Protein AF-A0A418STC4-F1 (afdb_monomer_lite)

Sequence (299 aa):
MTACGEGTAHHARGFTADQDAERDHLRTLFSIIIRAVSSVINEIVISVRSFSLAQIYLSVITRAKSCRSGYSFNVVFRMELSGMLQFPIDCPHCGTKKSGATFHEVYASTAARLAVFGSCNTCFGGILVFGNTRGLPSDYARRPLSKYVKNWPELVEHMEIIGMAPNFPKPRSIAHLPCQVENAFREGEQNLADRRYLSAAGNYRTALDRAMKDIAPGGTGTLFQKIERLADANALPTSMIDLMHEIRFLGNQIHDMDDPDPEDVKAGADFITLLLSYLYELPGRVKIAAEKRAAAKAE

Radius of gyration: 31.84 Å; chains: 1; bounding box: 92×51×101 Å

Foldseek 3Di:
DDDDDDDDDDDDDDDDPVVVVVVVVVVVVVVVVVVVVCVPDPDFDFDDDDDDPDWPQDAGAGDDPDPPDPDDDRDRDDDGVPPQDFFQDQDLVPRDGGFTWGWDDWDDPFLFKIWTWIAGPVPRDIKIWIWTFAPDPPVSRPDDCVVVVSPVVVRVVRTDTPDMPPDRPDQDAFPQDDPQLRVLSSQLSVCLSNVVLLSNLVSLVSSLVVLLCVVDVPDDDDSLSSLVVCVVVVVDPPVLSVVSVVSVVSVVVNVVPDRDDSVSSVSSSVSSNVVCCVSGRVVVVVVVVVVVVVVVVVD

InterPro domains:
  IPR025285 Domain of unknown function DUF4145 [PF13643] (196-272)

pLDDT: mean 71.16, std 22.26, range [28.92, 96.69]

Secondary structure (DSSP, 8-state):
------------PPPPHHHHHHHHHHHHHHHHHHHHHHTT-S----------TT------------TT--PPP------------PEEE--TTT--TTEEEEEEEEEEEETTEEEEEEEETTT--EEEEEEEEPS--TTGGGS-GGGTGGGHHHHHHTEEEEEEESPPPPPP--TT--HHHHHHHHHHHHHHHTT-HHHHHHHHHHHHHHHHHHHSTT--S-HHHHHHHHHHTT-S-HHHHHHHHHTTHHHHGGGSSSPPPHHHHHHHHHHHHHHHIIIIIHHHHHHHHHHHHHHHHH-

Structure (mmCIF, N/CA/C/O backbone):
data_AF-A0A418STC4-F1
#
_entry.id   AF-A0A418STC4-F1
#
loop_
_atom_site.group_PDB
_atom_site.id
_atom_site.type_symbol
_atom_site.label_atom_id
_atom_site.label_alt_id
_atom_site.label_comp_id
_atom_site.label_asym_id
_atom_site.label_entity_id
_atom_site.label_seq_id
_atom_site.pdbx_PDB_ins_code
_atom_site.Cartn_x
_atom_site.Cartn_y
_atom_site.Cartn_z
_atom_site.occupancy
_atom_site.B_iso_or_equiv
_atom_site.auth_seq_id
_atom_site.auth_comp_id
_atom_site.auth_asym_id
_atom_site.auth_atom_id
_atom_site.pdbx_PDB_model_num
ATOM 1 N N . ME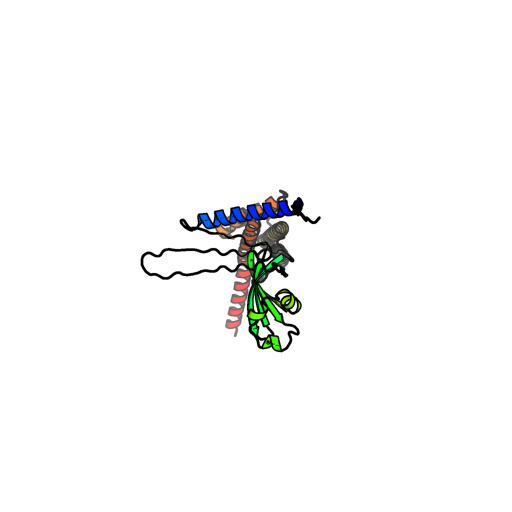T A 1 1 ? 63.743 15.092 -72.474 1.00 37.53 1 MET A N 1
ATOM 2 C CA . MET A 1 1 ? 64.480 14.656 -71.271 1.00 37.53 1 MET A CA 1
ATOM 3 C C . MET A 1 1 ? 63.484 14.553 -70.131 1.00 37.53 1 MET A C 1
ATOM 5 O O . MET A 1 1 ? 62.847 15.535 -69.789 1.00 37.53 1 MET A O 1
ATOM 9 N N . THR A 1 2 ? 63.277 13.325 -69.679 1.00 40.78 2 THR A N 1
ATOM 10 C CA . THR A 1 2 ? 62.457 12.863 -68.550 1.00 40.78 2 THR A CA 1
ATOM 11 C C . THR A 1 2 ? 62.945 13.390 -67.200 1.00 40.78 2 THR A C 1
ATOM 13 O O . THR A 1 2 ? 64.152 13.378 -66.984 1.00 40.78 2 THR A O 1
ATOM 16 N N . ALA A 1 3 ? 62.025 13.711 -66.279 1.00 34.56 3 ALA A N 1
ATOM 17 C CA . ALA A 1 3 ? 62.026 13.193 -64.899 1.00 34.56 3 ALA A CA 1
ATOM 18 C C . ALA A 1 3 ? 60.766 13.623 -64.116 1.00 34.56 3 ALA A C 1
ATOM 20 O O . ALA A 1 3 ? 60.376 14.787 -64.133 1.00 34.56 3 ALA A O 1
ATOM 21 N N . CYS A 1 4 ? 60.167 12.640 -63.437 1.00 34.19 4 CYS A N 1
ATOM 22 C CA . CYS A 1 4 ? 59.039 12.714 -62.507 1.00 34.19 4 CYS A CA 1
ATOM 23 C C . CYS A 1 4 ? 59.426 13.269 -61.126 1.00 34.19 4 CYS A C 1
ATOM 25 O O . CYS A 1 4 ? 60.583 13.177 -60.721 1.00 34.19 4 CYS A O 1
ATOM 27 N N . GLY A 1 5 ? 58.415 13.691 -60.355 1.00 31.70 5 GLY A N 1
ATOM 28 C CA . GLY A 1 5 ? 58.511 13.886 -58.906 1.00 31.70 5 GLY A CA 1
ATOM 29 C C . GLY A 1 5 ? 57.201 14.377 -58.280 1.00 31.70 5 GLY A C 1
ATOM 30 O O . GLY A 1 5 ? 57.078 15.559 -57.984 1.00 31.70 5 GLY A O 1
ATOM 31 N N . GLU A 1 6 ? 56.225 13.484 -58.090 1.00 34.25 6 GLU A N 1
ATOM 32 C CA . GLU A 1 6 ? 55.013 13.739 -57.293 1.00 34.25 6 GLU A CA 1
ATOM 33 C C . GLU A 1 6 ? 55.298 13.503 -55.800 1.00 34.25 6 GLU A C 1
ATOM 35 O O . GLU A 1 6 ? 55.768 12.436 -55.409 1.00 34.25 6 GLU A O 1
ATOM 40 N N . GLY A 1 7 ? 54.989 14.497 -54.960 1.00 31.92 7 GLY A N 1
ATOM 41 C CA . GLY A 1 7 ? 54.965 14.389 -53.501 1.00 31.92 7 GLY A CA 1
ATOM 42 C C . GLY A 1 7 ? 53.572 14.734 -52.977 1.00 31.92 7 GLY A C 1
ATOM 43 O O . GLY A 1 7 ? 53.143 15.883 -53.050 1.00 31.92 7 GLY A O 1
ATOM 44 N N . THR A 1 8 ? 52.850 13.742 -52.461 1.00 34.41 8 THR A N 1
ATOM 45 C CA . THR A 1 8 ? 51.506 13.898 -51.887 1.00 34.41 8 THR A CA 1
ATOM 46 C C . THR A 1 8 ? 51.575 14.379 -50.437 1.00 34.41 8 THR A C 1
ATOM 48 O O . THR A 1 8 ? 52.044 13.656 -49.558 1.00 34.41 8 THR A O 1
ATOM 51 N N . ALA A 1 9 ? 51.061 15.582 -50.171 1.00 34.50 9 ALA A N 1
ATOM 52 C CA . ALA A 1 9 ? 50.819 16.093 -48.825 1.00 34.50 9 ALA A CA 1
ATOM 53 C C . ALA A 1 9 ? 49.464 15.586 -48.295 1.00 34.50 9 ALA A C 1
ATOM 55 O O . ALA A 1 9 ? 48.411 15.898 -48.849 1.00 34.50 9 ALA A O 1
ATOM 56 N N . HIS A 1 10 ? 49.476 14.816 -47.205 1.00 32.94 10 HIS A N 1
ATOM 57 C CA . HIS A 1 10 ? 48.260 14.428 -46.491 1.00 32.94 10 HIS A CA 1
ATOM 58 C C . HIS A 1 10 ? 47.756 15.590 -45.619 1.00 32.94 10 HIS A C 1
ATOM 60 O O . HIS A 1 10 ? 48.376 15.949 -44.621 1.00 32.94 10 HIS A O 1
ATOM 66 N N . HIS A 1 11 ? 46.604 16.163 -45.976 1.00 33.34 11 HIS A N 1
ATOM 67 C CA . HIS A 1 11 ? 45.818 17.021 -45.088 1.00 33.34 11 HIS A CA 1
ATOM 68 C C . HIS A 1 11 ? 45.157 16.180 -43.986 1.00 33.34 11 HIS A C 1
ATOM 70 O O . HIS A 1 11 ? 44.268 15.370 -44.258 1.00 33.34 11 HIS A O 1
ATOM 76 N N . ALA A 1 12 ? 45.568 16.395 -42.736 1.00 35.09 12 ALA A N 1
ATOM 77 C CA . ALA A 1 12 ? 44.838 15.925 -41.566 1.00 35.09 12 ALA A CA 1
ATOM 78 C C . ALA A 1 12 ? 43.553 16.757 -41.416 1.00 35.09 12 ALA A C 1
ATOM 80 O O . ALA A 1 12 ? 43.612 17.967 -41.201 1.00 35.09 12 ALA A O 1
ATOM 81 N N . ARG A 1 13 ? 42.385 16.120 -41.561 1.00 40.28 13 ARG A N 1
ATOM 82 C CA . ARG A 1 13 ? 41.094 16.749 -41.250 1.00 40.28 13 ARG A CA 1
ATOM 83 C C . ARG A 1 13 ? 40.973 16.875 -39.731 1.00 40.28 13 ARG A C 1
ATOM 85 O O . ARG A 1 13 ? 41.054 15.867 -39.034 1.00 40.28 13 ARG A O 1
ATOM 92 N N . GLY A 1 14 ? 40.802 18.100 -39.237 1.00 40.09 14 GLY A N 1
ATOM 93 C CA . GLY A 1 14 ? 40.440 18.353 -37.843 1.00 40.09 14 GLY A CA 1
ATOM 94 C C . GLY A 1 14 ? 39.050 17.795 -37.533 1.00 40.09 14 GLY A C 1
ATOM 95 O O . GLY A 1 14 ? 38.161 17.839 -38.386 1.00 40.09 14 GLY A O 1
ATOM 96 N N . PHE A 1 15 ? 38.891 17.241 -36.333 1.00 41.44 15 PHE A N 1
ATOM 97 C CA . PHE A 1 15 ? 37.613 16.762 -35.809 1.00 41.44 15 PHE A CA 1
ATOM 98 C C . PHE A 1 15 ? 36.709 17.952 -35.446 1.00 41.44 15 PHE A C 1
ATOM 100 O O . PHE A 1 15 ? 37.191 19.046 -35.149 1.00 41.44 15 PHE A O 1
ATOM 107 N N . THR A 1 16 ? 35.393 17.760 -35.525 1.00 57.34 16 THR A N 1
ATOM 108 C CA . THR A 1 16 ? 34.401 18.783 -35.157 1.00 57.34 16 THR A CA 1
ATOM 109 C C . THR A 1 16 ? 34.214 18.829 -33.640 1.00 57.34 16 THR A C 1
ATOM 111 O O . THR A 1 16 ? 34.262 17.783 -33.001 1.00 57.34 16 THR A O 1
ATOM 114 N N . ALA A 1 17 ? 33.901 19.999 -33.074 1.00 52.56 17 ALA A N 1
ATOM 115 C CA . ALA A 1 17 ? 33.743 20.214 -31.626 1.00 52.56 17 ALA A CA 1
ATOM 116 C C . ALA A 1 17 ? 32.796 19.221 -30.906 1.00 52.56 17 ALA A C 1
ATOM 118 O O . ALA A 1 17 ? 32.996 18.918 -29.734 1.00 52.56 17 ALA A O 1
ATOM 119 N N . ASP A 1 18 ? 31.805 18.673 -31.613 1.00 46.25 18 ASP A N 1
ATOM 120 C CA . ASP A 1 18 ? 30.861 17.675 -31.088 1.00 46.25 18 ASP A CA 1
ATOM 121 C C . ASP A 1 18 ? 31.524 16.300 -30.830 1.00 46.25 18 ASP A C 1
ATOM 123 O O . ASP A 1 18 ? 31.260 15.622 -29.841 1.00 46.25 18 ASP A O 1
ATOM 127 N N . GLN A 1 19 ? 32.501 15.931 -31.667 1.00 46.06 19 GLN A N 1
ATOM 128 C CA . GLN A 1 19 ? 33.273 14.689 -31.529 1.00 46.06 19 GLN A CA 1
ATOM 129 C C . GLN A 1 19 ? 34.309 14.780 -30.400 1.00 46.06 19 GLN A C 1
ATOM 131 O O . GLN A 1 19 ? 34.674 13.765 -29.801 1.00 46.06 19 GLN A O 1
ATOM 136 N N . ASP A 1 20 ? 34.768 15.991 -30.080 1.00 49.06 20 ASP A N 1
ATOM 137 C CA . ASP A 1 20 ? 35.656 16.231 -28.942 1.00 49.06 20 ASP A CA 1
ATOM 138 C C . ASP A 1 20 ? 34.893 16.178 -27.605 1.00 49.06 20 ASP A C 1
ATOM 140 O O . ASP A 1 20 ? 35.409 15.624 -26.631 1.00 49.06 20 ASP A O 1
ATOM 144 N N . ALA A 1 21 ? 33.635 16.637 -27.570 1.00 50.81 21 ALA A N 1
ATOM 145 C CA . ALA A 1 21 ? 32.771 16.541 -26.389 1.00 50.81 21 ALA A CA 1
ATOM 146 C C . ALA A 1 21 ? 32.423 15.083 -26.030 1.00 50.81 21 ALA A C 1
ATOM 148 O O . ALA A 1 21 ? 32.511 14.682 -24.866 1.00 50.81 21 ALA A O 1
ATOM 149 N N . GLU A 1 22 ? 32.104 14.256 -27.029 1.00 45.84 22 GLU A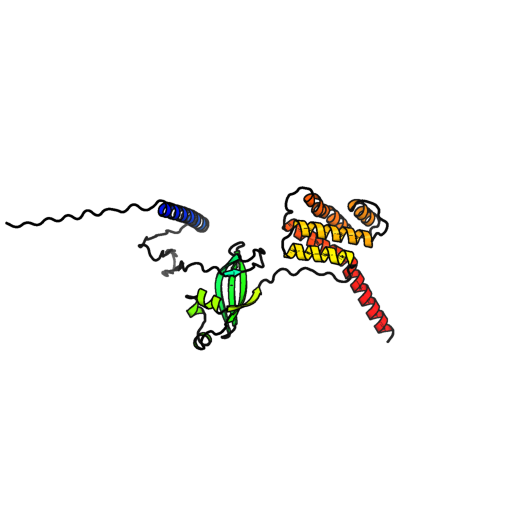 N 1
ATOM 150 C CA . GLU A 1 22 ? 31.853 12.820 -26.844 1.00 45.84 22 GLU A CA 1
ATOM 151 C C . GLU A 1 22 ? 33.108 12.087 -26.330 1.00 45.84 22 GLU A C 1
ATOM 153 O O . GLU A 1 22 ? 33.048 11.246 -25.426 1.00 45.84 22 GLU A O 1
ATOM 158 N N . ARG A 1 23 ? 34.285 12.467 -26.837 1.00 50.16 23 ARG A N 1
ATOM 159 C CA . ARG A 1 23 ? 35.575 11.905 -26.422 1.00 50.16 23 ARG A CA 1
ATOM 160 C C . ARG A 1 23 ? 35.930 12.245 -24.973 1.00 50.16 23 ARG A C 1
ATOM 162 O O . ARG A 1 23 ? 36.472 11.387 -24.268 1.00 50.16 23 ARG A O 1
ATOM 169 N N . ASP A 1 24 ? 35.621 13.451 -24.511 1.00 54.84 24 ASP A N 1
ATOM 170 C CA . ASP A 1 24 ? 35.859 13.853 -23.122 1.00 54.84 24 ASP A CA 1
ATOM 171 C C . ASP A 1 24 ? 34.844 13.231 -22.151 1.00 54.84 24 ASP A C 1
ATOM 173 O O . ASP A 1 24 ? 35.215 12.821 -21.042 1.00 54.84 24 ASP A O 1
ATOM 177 N N . HIS A 1 25 ? 33.599 13.014 -22.585 1.00 50.50 25 HIS A N 1
ATOM 178 C CA . HIS A 1 25 ? 32.617 12.264 -21.801 1.00 50.50 25 HIS A CA 1
ATOM 179 C C . HIS A 1 25 ? 33.029 10.792 -21.618 1.00 50.50 25 HIS A C 1
ATOM 181 O O . HIS A 1 25 ? 32.933 10.245 -20.511 1.00 50.50 25 HIS A O 1
ATOM 187 N N . LEU A 1 26 ? 33.566 10.161 -22.668 1.00 45.41 26 LEU A N 1
ATOM 188 C CA . LEU A 1 26 ? 34.096 8.795 -22.613 1.00 45.41 26 LEU A CA 1
ATOM 189 C C . LEU A 1 26 ? 35.348 8.696 -21.735 1.00 45.41 26 LEU A C 1
ATOM 191 O O . LEU A 1 26 ? 35.462 7.760 -20.945 1.00 45.41 26 LEU A O 1
ATOM 195 N N . ARG A 1 27 ? 36.261 9.676 -21.793 1.00 50.88 27 ARG A N 1
ATOM 196 C CA . ARG A 1 27 ? 37.424 9.750 -20.884 1.00 50.88 27 ARG A CA 1
ATOM 197 C C . ARG A 1 27 ? 37.011 9.848 -19.420 1.00 50.88 27 ARG A C 1
ATOM 199 O O . ARG A 1 27 ? 37.633 9.219 -18.563 1.00 50.88 27 ARG A O 1
ATOM 206 N N . THR A 1 28 ? 35.954 10.604 -19.143 1.00 56.50 28 THR A N 1
ATOM 207 C CA . THR A 1 28 ? 35.449 10.808 -17.783 1.00 56.50 28 THR A CA 1
ATOM 208 C C . THR A 1 28 ? 34.867 9.510 -17.225 1.00 56.50 28 THR A C 1
ATOM 210 O O . THR A 1 28 ? 35.283 9.071 -16.150 1.00 56.50 28 THR A O 1
ATOM 213 N N . LEU A 1 29 ? 34.014 8.825 -17.996 1.00 46.56 29 LEU A N 1
ATOM 214 C CA . LEU A 1 29 ? 33.474 7.503 -17.648 1.00 46.56 29 LEU A CA 1
ATOM 215 C C . LEU A 1 29 ? 34.585 6.457 -17.459 1.00 46.56 29 LEU A C 1
ATOM 217 O O . LEU A 1 29 ? 34.558 5.685 -16.501 1.00 46.56 29 LEU A O 1
ATOM 221 N N . PHE A 1 30 ? 35.611 6.482 -18.312 1.00 46.88 30 PHE A N 1
ATOM 222 C CA . PHE A 1 30 ? 36.764 5.586 -18.215 1.00 46.88 30 PHE A CA 1
ATOM 223 C C . PHE A 1 30 ? 37.568 5.802 -16.924 1.00 46.88 30 PHE A C 1
ATOM 225 O O . PHE A 1 30 ? 37.984 4.83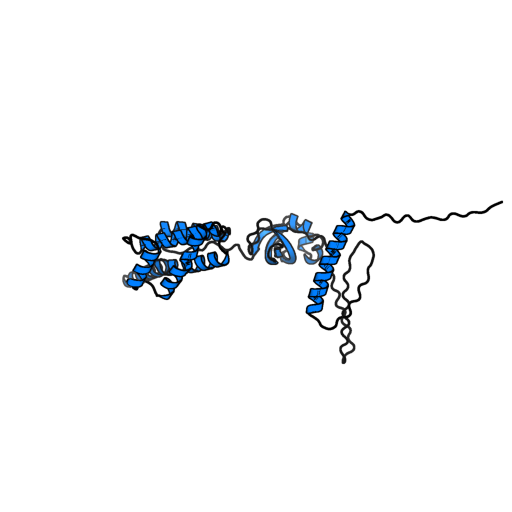7 -16.282 1.00 46.88 30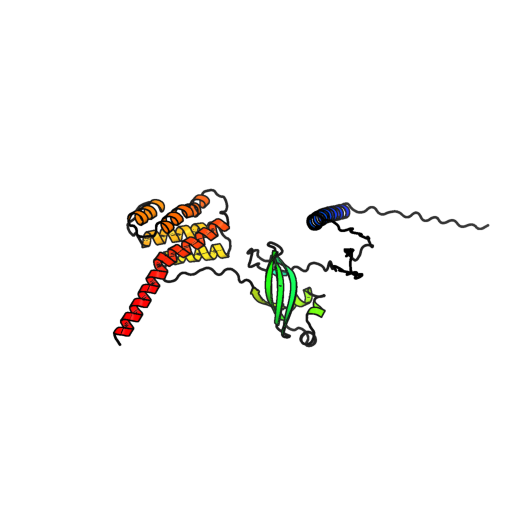 PHE A O 1
ATOM 232 N N . SER A 1 31 ? 37.741 7.057 -16.491 1.00 52.06 31 SER A N 1
ATOM 233 C CA . SER A 1 31 ? 38.450 7.379 -15.245 1.00 52.06 31 SER A CA 1
ATOM 234 C C . SER A 1 31 ? 37.707 6.893 -13.992 1.00 52.06 31 SER A C 1
ATOM 236 O O . SER A 1 31 ? 38.339 6.449 -13.032 1.00 52.06 31 SER A O 1
ATOM 238 N N . ILE A 1 32 ? 36.369 6.917 -14.022 1.00 53.50 32 ILE A N 1
ATOM 239 C CA . ILE A 1 32 ? 35.502 6.450 -12.931 1.00 53.50 32 ILE A CA 1
ATOM 240 C C . ILE A 1 32 ? 35.576 4.925 -12.815 1.00 53.50 32 ILE A C 1
ATOM 242 O O . ILE A 1 32 ? 35.771 4.404 -11.717 1.00 53.50 32 ILE A O 1
ATOM 246 N N . ILE A 1 33 ? 35.508 4.213 -13.944 1.00 47.31 33 ILE A N 1
ATOM 247 C CA . ILE A 1 33 ? 35.602 2.746 -13.980 1.00 47.31 33 ILE A CA 1
ATOM 248 C C . ILE A 1 33 ? 36.983 2.276 -13.507 1.00 47.31 33 ILE A C 1
ATOM 250 O O . ILE A 1 33 ? 37.064 1.364 -12.688 1.00 47.31 33 ILE A O 1
ATOM 254 N N . ILE A 1 34 ? 38.071 2.924 -13.945 1.00 50.78 34 ILE A N 1
ATOM 255 C CA . ILE A 1 34 ? 39.428 2.590 -13.476 1.00 50.78 34 ILE A CA 1
ATOM 256 C C . ILE A 1 34 ? 39.544 2.771 -11.961 1.00 50.78 34 ILE A C 1
ATOM 258 O O . ILE A 1 34 ? 40.068 1.888 -11.287 1.00 50.78 34 ILE A O 1
ATOM 262 N N . ARG A 1 35 ? 39.025 3.873 -11.404 1.00 49.38 35 ARG A N 1
ATOM 263 C CA . ARG A 1 35 ? 39.065 4.117 -9.953 1.00 49.38 35 ARG A CA 1
ATOM 264 C C . ARG A 1 35 ? 38.255 3.085 -9.166 1.00 49.38 35 ARG A C 1
ATOM 266 O O . ARG A 1 35 ? 38.747 2.606 -8.150 1.00 49.38 35 ARG A O 1
ATOM 273 N N . ALA A 1 36 ? 37.072 2.711 -9.656 1.00 44.28 36 ALA A N 1
ATOM 274 C CA . ALA A 1 36 ? 36.217 1.706 -9.023 1.00 44.28 36 ALA A CA 1
ATOM 275 C C . ALA A 1 36 ? 36.815 0.289 -9.080 1.00 44.28 36 ALA A C 1
ATOM 277 O O . ALA A 1 36 ? 36.634 -0.498 -8.157 1.00 44.28 36 ALA A O 1
ATOM 278 N N . VAL A 1 37 ? 37.552 -0.044 -10.143 1.00 43.94 37 VAL A N 1
ATOM 279 C CA . VAL A 1 37 ? 38.215 -1.351 -10.276 1.00 43.94 37 VAL A CA 1
ATOM 280 C C . VAL A 1 37 ? 39.520 -1.396 -9.471 1.00 43.94 37 VAL A C 1
ATOM 282 O O . VAL A 1 37 ? 39.784 -2.390 -8.794 1.00 43.94 37 VAL A O 1
ATOM 285 N N . SER A 1 38 ? 40.310 -0.316 -9.465 1.00 44.28 38 SER A N 1
ATOM 286 C CA . SER A 1 38 ? 41.530 -0.214 -8.649 1.00 44.28 38 SER A CA 1
ATOM 287 C C . SER A 1 38 ? 41.257 -0.206 -7.145 1.00 44.28 38 SER A C 1
ATOM 289 O O . SER A 1 38 ? 42.109 -0.665 -6.392 1.00 44.28 38 SER A O 1
ATOM 291 N N . SER A 1 39 ? 40.088 0.255 -6.685 1.00 43.75 39 SER A N 1
ATOM 292 C CA . SER A 1 39 ? 39.746 0.222 -5.254 1.00 43.75 39 SER A CA 1
ATOM 293 C C . SER A 1 39 ? 39.418 -1.179 -4.727 1.00 43.75 39 SER A C 1
ATOM 295 O O . SER A 1 39 ? 39.311 -1.353 -3.518 1.00 43.75 39 SER A O 1
ATOM 297 N N . VAL A 1 40 ? 39.238 -2.171 -5.608 1.00 43.31 40 VAL A N 1
ATOM 298 C CA . VAL A 1 40 ? 38.808 -3.527 -5.229 1.00 43.31 40 VAL A CA 1
ATOM 299 C C . VAL A 1 40 ? 39.966 -4.537 -5.251 1.00 43.31 40 VAL A C 1
ATOM 301 O O . VAL A 1 40 ? 39.867 -5.569 -4.589 1.00 43.31 40 VAL A O 1
ATOM 304 N N . ILE A 1 41 ? 41.076 -4.289 -5.968 1.00 41.28 41 ILE A N 1
ATOM 305 C CA . ILE A 1 41 ? 42.138 -5.301 -6.162 1.00 41.28 41 ILE A CA 1
ATOM 306 C C . ILE A 1 41 ? 43.539 -4.660 -6.224 1.00 41.28 41 ILE A C 1
ATOM 308 O O . ILE A 1 41 ? 43.829 -3.883 -7.129 1.00 41.28 41 ILE A O 1
ATOM 312 N N . ASN A 1 42 ? 44.426 -5.028 -5.288 1.00 38.31 42 ASN A N 1
ATOM 313 C CA . ASN A 1 42 ? 45.696 -4.325 -5.037 1.00 38.31 42 ASN A CA 1
ATOM 314 C C . ASN A 1 42 ? 46.844 -4.557 -6.040 1.00 38.31 42 ASN A C 1
ATOM 316 O O . ASN A 1 42 ? 47.778 -3.768 -6.033 1.00 38.31 42 ASN A O 1
ATOM 320 N N . GLU A 1 43 ? 46.811 -5.558 -6.925 1.00 38.22 43 GLU A N 1
ATOM 321 C CA . GLU A 1 43 ? 47.854 -5.709 -7.958 1.00 38.22 43 GLU A CA 1
ATOM 322 C C . GLU A 1 43 ? 47.294 -6.331 -9.246 1.00 38.22 43 GLU A C 1
ATOM 324 O O . GLU A 1 43 ? 47.199 -7.550 -9.387 1.00 38.22 43 GLU A O 1
ATOM 329 N N . ILE A 1 44 ? 46.936 -5.490 -10.221 1.00 37.59 44 ILE A N 1
ATOM 330 C CA . ILE A 1 44 ? 46.669 -5.913 -11.603 1.00 37.59 44 ILE A CA 1
ATOM 331 C C . ILE A 1 44 ? 47.433 -4.985 -12.551 1.00 37.59 44 ILE A C 1
ATOM 333 O O . ILE A 1 44 ? 47.223 -3.774 -12.564 1.00 37.59 44 ILE A O 1
ATOM 337 N N . VAL A 1 45 ? 48.287 -5.564 -13.399 1.00 35.31 45 VAL A N 1
ATOM 338 C CA . VAL A 1 45 ? 48.889 -4.863 -14.542 1.00 35.31 45 VAL A CA 1
ATOM 339 C C . VAL A 1 45 ? 47.902 -4.927 -15.707 1.00 35.31 45 VAL A C 1
ATOM 341 O O . VAL A 1 45 ? 47.726 -5.985 -16.309 1.00 35.31 45 VAL A O 1
ATOM 344 N N . ILE A 1 46 ? 47.248 -3.808 -16.023 1.00 35.91 46 ILE A N 1
ATOM 345 C CA . ILE A 1 46 ? 46.292 -3.712 -17.135 1.00 35.91 46 ILE A CA 1
ATOM 346 C C . ILE A 1 46 ? 47.034 -3.213 -18.380 1.00 35.91 46 ILE A C 1
ATOM 348 O O . ILE A 1 46 ? 47.536 -2.092 -18.410 1.00 35.91 46 ILE A O 1
ATOM 352 N N . SER A 1 47 ? 47.096 -4.039 -19.426 1.00 34.28 47 SER A N 1
ATOM 353 C CA . SER A 1 47 ? 47.566 -3.630 -20.754 1.00 34.28 47 SER A CA 1
ATOM 354 C C . SER A 1 47 ? 46.361 -3.406 -21.664 1.00 34.28 47 SER A C 1
ATOM 356 O O . SER A 1 47 ? 45.612 -4.342 -21.935 1.00 34.28 47 SER A O 1
ATOM 358 N N . VAL A 1 48 ? 46.180 -2.171 -22.135 1.00 33.72 48 VAL A N 1
ATOM 359 C CA . VAL A 1 48 ? 45.136 -1.800 -23.101 1.00 33.72 48 VAL A CA 1
ATOM 360 C C . VAL A 1 48 ? 45.801 -1.545 -24.452 1.00 33.72 48 VAL A C 1
ATOM 362 O O . VAL A 1 48 ? 46.734 -0.748 -24.538 1.00 33.72 48 VAL A O 1
ATOM 365 N N . ARG A 1 49 ? 45.337 -2.211 -25.516 1.00 32.78 49 ARG A N 1
ATOM 366 C CA . ARG A 1 49 ? 45.720 -1.887 -26.899 1.00 32.78 49 ARG A CA 1
ATOM 367 C C . ARG A 1 49 ? 44.533 -1.258 -27.614 1.00 32.78 49 ARG A C 1
ATOM 369 O O . ARG A 1 49 ? 43.469 -1.861 -27.686 1.00 32.78 49 ARG A O 1
ATOM 376 N N . SER A 1 50 ? 44.727 -0.065 -28.156 1.00 28.92 50 SER A N 1
ATOM 377 C CA . SER A 1 50 ? 43.771 0.600 -29.036 1.00 28.92 50 SER A CA 1
ATOM 378 C C . SER A 1 50 ? 43.841 -0.010 -30.440 1.00 28.92 50 SER A C 1
ATOM 380 O O . SER A 1 50 ? 44.899 -0.021 -31.066 1.00 28.92 50 SER A O 1
ATOM 382 N N . PHE A 1 51 ? 42.709 -0.505 -30.940 1.00 33.44 51 PHE A N 1
ATOM 383 C CA . PHE A 1 51 ? 42.508 -0.848 -32.351 1.00 33.44 51 PHE A CA 1
ATOM 384 C C . PHE A 1 51 ? 41.454 0.086 -32.958 1.00 33.44 51 PHE A C 1
ATOM 386 O O . PHE A 1 51 ? 40.606 0.619 -32.243 1.00 33.44 51 PHE A O 1
ATOM 393 N N . SER A 1 52 ? 41.567 0.351 -34.262 1.00 31.19 52 SER A N 1
ATOM 394 C CA . SER A 1 52 ? 40.804 1.390 -34.958 1.00 31.19 52 SER A CA 1
ATOM 395 C C . SER A 1 52 ? 39.286 1.166 -34.947 1.00 31.19 52 SER A C 1
ATOM 397 O O . SER A 1 52 ? 38.790 0.044 -34.871 1.00 31.19 52 SER A O 1
ATOM 399 N N . LEU A 1 53 ? 38.578 2.294 -35.041 1.00 34.16 53 LEU A N 1
ATOM 400 C CA . LEU A 1 53 ? 37.134 2.516 -34.946 1.00 34.16 53 LEU A CA 1
ATOM 401 C C . LEU A 1 53 ? 36.283 1.514 -35.753 1.00 34.16 53 LEU A C 1
ATOM 403 O O . LEU A 1 53 ? 36.130 1.671 -36.959 1.00 34.16 53 LEU A O 1
ATOM 407 N N . ALA A 1 54 ? 35.723 0.516 -35.062 1.00 33.78 54 ALA A N 1
ATOM 408 C CA . ALA A 1 54 ? 34.469 -0.184 -35.402 1.00 33.78 54 ALA A CA 1
ATOM 409 C C . ALA A 1 54 ? 34.047 -1.192 -34.313 1.00 33.78 54 ALA A C 1
ATOM 411 O O . ALA A 1 54 ? 32.882 -1.559 -34.234 1.00 33.78 54 ALA A O 1
ATOM 412 N N . GLN A 1 55 ? 34.955 -1.632 -33.439 1.00 34.69 55 GLN A N 1
ATOM 413 C CA . GLN A 1 55 ? 34.635 -2.482 -32.290 1.00 34.69 55 GLN A CA 1
ATOM 414 C C . GLN A 1 55 ? 35.588 -2.125 -31.150 1.00 34.69 55 GLN A C 1
ATOM 416 O O . GLN A 1 55 ? 36.781 -2.415 -31.224 1.00 34.69 55 GLN A O 1
ATOM 421 N N . ILE A 1 56 ? 35.090 -1.471 -30.100 1.00 34.88 56 ILE A N 1
ATOM 422 C CA . ILE A 1 56 ? 35.892 -1.259 -28.892 1.00 34.88 56 ILE A CA 1
ATOM 423 C C . ILE A 1 56 ? 35.909 -2.588 -28.133 1.00 34.88 56 ILE A C 1
ATOM 425 O O . ILE A 1 56 ? 34.973 -2.920 -27.412 1.00 34.88 56 ILE A O 1
ATOM 429 N N . TYR A 1 57 ? 36.967 -3.371 -28.327 1.00 32.75 57 TYR A N 1
ATOM 430 C CA . TYR A 1 57 ? 37.253 -4.536 -27.496 1.00 32.75 57 TYR A CA 1
ATOM 431 C C . TYR A 1 57 ? 37.922 -4.073 -26.205 1.00 32.75 57 TYR A C 1
ATOM 433 O O . TYR A 1 57 ? 39.037 -3.553 -26.231 1.00 32.75 57 TYR A O 1
ATOM 441 N N . LEU A 1 58 ? 37.277 -4.309 -25.065 1.00 33.66 58 LEU A N 1
ATOM 442 C CA . LEU A 1 58 ? 37.937 -4.199 -23.769 1.00 33.66 58 LEU A CA 1
ATOM 443 C C . LEU A 1 58 ? 38.470 -5.581 -23.368 1.00 33.66 58 LEU A C 1
ATOM 445 O O . LEU A 1 58 ? 37.800 -6.349 -22.688 1.00 33.66 58 LEU A O 1
ATOM 449 N N . SER A 1 59 ? 39.675 -5.936 -23.815 1.00 33.91 59 SER A N 1
ATOM 450 C CA . SER A 1 59 ? 40.347 -7.139 -23.313 1.00 33.91 59 SER A CA 1
ATOM 451 C C . SER A 1 59 ? 41.081 -6.805 -22.014 1.00 33.91 59 SER A C 1
ATOM 453 O O . SER A 1 59 ? 42.163 -6.218 -22.046 1.00 33.91 59 SER A O 1
ATOM 455 N N . VAL A 1 60 ? 40.518 -7.180 -20.867 1.00 36.00 60 VAL A N 1
ATOM 456 C CA . VAL A 1 60 ? 41.239 -7.129 -19.587 1.00 36.00 60 VAL A CA 1
ATOM 457 C C . VAL A 1 60 ? 42.023 -8.431 -19.441 1.00 36.00 60 VAL A C 1
ATOM 459 O O . VAL A 1 60 ? 41.454 -9.474 -19.140 1.00 36.00 60 VAL A O 1
ATOM 462 N N . ILE A 1 61 ? 43.332 -8.391 -19.692 1.00 38.75 61 ILE A N 1
ATOM 463 C CA . ILE A 1 61 ? 44.215 -9.539 -19.452 1.00 38.75 61 ILE A CA 1
ATOM 464 C C . ILE A 1 61 ? 44.683 -9.472 -17.999 1.00 38.75 61 ILE A C 1
ATOM 466 O O . ILE A 1 61 ? 45.567 -8.686 -17.668 1.00 38.75 61 ILE A O 1
ATOM 470 N N . THR A 1 62 ? 44.125 -10.308 -17.128 1.00 35.84 62 THR A N 1
ATOM 471 C CA . THR A 1 62 ? 44.664 -10.515 -15.780 1.00 35.84 62 THR A CA 1
ATOM 472 C C . THR A 1 62 ? 45.700 -11.638 -15.816 1.00 35.84 62 THR A C 1
ATOM 474 O O . THR A 1 62 ? 45.388 -12.800 -16.062 1.00 35.84 62 THR A O 1
ATOM 477 N N . ARG A 1 63 ? 46.976 -11.314 -15.574 1.00 37.28 63 ARG A N 1
ATOM 478 C CA . ARG A 1 63 ? 48.009 -12.324 -15.287 1.00 37.28 63 ARG A CA 1
ATOM 479 C C . ARG A 1 63 ? 48.174 -12.452 -13.779 1.00 37.28 63 ARG A C 1
ATOM 481 O O . ARG A 1 63 ? 48.970 -11.734 -13.187 1.00 37.28 63 ARG A O 1
ATOM 488 N N . ALA A 1 64 ? 47.464 -13.393 -13.168 1.00 36.88 64 ALA A N 1
ATOM 489 C CA . ALA A 1 64 ? 47.786 -13.827 -11.814 1.00 36.88 64 ALA A CA 1
ATOM 490 C C . ALA A 1 64 ? 48.917 -14.867 -11.882 1.00 36.88 64 ALA A C 1
ATOM 492 O O . ALA A 1 64 ? 48.729 -15.967 -12.402 1.00 36.88 64 ALA A O 1
ATOM 493 N N . LYS A 1 65 ? 50.110 -14.536 -11.374 1.00 36.19 65 LYS A N 1
ATOM 494 C CA . LYS A 1 65 ? 51.150 -15.544 -11.125 1.00 36.19 65 LYS A CA 1
ATOM 495 C C . LYS A 1 65 ? 50.825 -16.260 -9.814 1.00 36.19 65 LYS A C 1
ATOM 497 O O . LYS A 1 65 ? 51.178 -15.788 -8.740 1.00 36.19 65 LYS A O 1
ATOM 502 N N . SER A 1 66 ? 50.162 -17.410 -9.901 1.00 38.19 66 SER A N 1
ATOM 503 C CA . SER A 1 66 ? 50.101 -18.363 -8.789 1.00 38.19 66 SER A CA 1
ATOM 504 C C . SER A 1 66 ? 51.454 -19.065 -8.662 1.00 38.19 66 SER A C 1
ATOM 506 O O . SER A 1 66 ? 51.937 -19.678 -9.612 1.00 38.19 66 SER A O 1
ATOM 508 N N . CYS A 1 67 ? 52.079 -18.983 -7.488 1.00 40.88 67 CYS A N 1
ATOM 509 C CA . CYS A 1 67 ? 53.439 -19.471 -7.253 1.00 40.88 67 CYS A CA 1
ATOM 510 C C . CYS A 1 67 ? 53.564 -21.011 -7.156 1.00 40.88 67 CYS A C 1
ATOM 512 O O . CYS A 1 67 ? 54.623 -21.497 -6.771 1.00 40.88 67 CYS A O 1
ATOM 514 N N . ARG A 1 68 ? 52.528 -21.816 -7.465 1.00 42.03 68 ARG A N 1
ATOM 515 C CA . ARG A 1 68 ? 52.606 -23.289 -7.287 1.00 42.03 68 ARG A CA 1
ATOM 516 C C . ARG A 1 68 ? 51.939 -24.197 -8.320 1.00 42.03 68 ARG A C 1
ATOM 518 O O . ARG A 1 68 ? 52.044 -25.408 -8.183 1.00 42.03 68 ARG A O 1
ATOM 525 N N . SER A 1 69 ? 51.319 -23.699 -9.382 1.00 43.19 69 SER A N 1
ATOM 526 C CA . SER A 1 69 ? 50.914 -24.583 -10.486 1.00 43.19 69 SER A CA 1
ATOM 527 C C . SER A 1 69 ? 50.789 -23.781 -11.773 1.00 43.19 69 SER A C 1
ATOM 529 O O . SER A 1 69 ? 50.140 -22.741 -11.797 1.00 43.19 69 SER A O 1
ATOM 531 N N . GLY A 1 70 ? 51.476 -24.227 -12.826 1.00 36.91 70 GLY A N 1
ATOM 532 C CA . GLY A 1 70 ? 51.640 -23.523 -14.103 1.00 36.91 70 GLY A CA 1
ATOM 533 C C . GLY A 1 70 ? 50.382 -23.436 -14.972 1.00 36.91 70 GLY A C 1
ATOM 534 O O . GLY A 1 70 ? 50.465 -23.671 -16.172 1.00 36.91 70 GLY A O 1
ATOM 535 N N . TYR A 1 71 ? 49.228 -23.106 -14.395 1.00 34.72 71 TYR A N 1
ATOM 536 C CA . TYR A 1 71 ? 47.984 -22.887 -15.126 1.00 34.72 71 TYR A CA 1
ATOM 537 C C . TYR A 1 71 ? 47.738 -21.392 -15.326 1.00 34.72 71 TYR A C 1
ATOM 539 O O . TYR A 1 71 ? 47.556 -20.635 -14.373 1.00 34.72 71 TYR A O 1
ATOM 547 N N . SER A 1 72 ? 47.719 -20.963 -16.587 1.00 34.62 72 SER A N 1
ATOM 548 C CA . SER A 1 72 ? 47.242 -19.642 -16.993 1.00 34.62 72 SER A CA 1
ATOM 549 C C . SER A 1 72 ? 45.749 -19.714 -17.310 1.00 34.62 72 SER A C 1
ATOM 551 O O . SER A 1 72 ? 45.359 -20.386 -18.265 1.00 34.62 72 SER A O 1
ATOM 553 N N . PHE A 1 73 ? 44.918 -19.006 -16.548 1.00 32.19 73 PHE A N 1
ATOM 554 C CA . PHE A 1 73 ? 43.513 -18.794 -16.893 1.00 32.19 73 PHE A CA 1
ATOM 555 C C . PHE A 1 73 ? 43.389 -17.526 -17.740 1.00 32.19 73 PHE A C 1
ATOM 557 O O . PHE A 1 73 ? 43.855 -16.464 -17.338 1.00 32.19 73 PHE A O 1
ATOM 564 N N . ASN A 1 74 ? 42.760 -17.636 -18.910 1.00 34.31 74 ASN A N 1
ATOM 565 C CA . ASN A 1 74 ? 42.377 -16.484 -19.720 1.00 34.31 74 ASN A CA 1
ATOM 566 C C . ASN A 1 74 ? 40.895 -16.199 -19.464 1.00 34.31 74 ASN A C 1
ATOM 568 O O . ASN A 1 74 ? 40.041 -16.960 -19.913 1.00 34.31 74 ASN A O 1
ATOM 572 N N . VAL A 1 75 ? 40.583 -15.117 -18.750 1.00 33.28 75 VAL A N 1
ATOM 573 C CA . VAL A 1 75 ? 39.205 -14.621 -18.627 1.00 33.28 75 VAL A CA 1
ATOM 574 C C . VAL A 1 75 ? 39.028 -13.510 -19.654 1.00 33.28 75 VAL A C 1
ATOM 576 O O . VAL A 1 75 ? 39.541 -12.409 -19.485 1.00 33.28 75 VAL A O 1
ATOM 579 N N . VAL A 1 76 ? 38.346 -13.810 -20.757 1.00 34.56 76 VAL A N 1
ATOM 580 C CA . VAL A 1 76 ? 38.012 -12.815 -21.782 1.00 34.56 76 VAL A CA 1
ATOM 581 C C . VAL A 1 76 ? 36.626 -12.263 -21.463 1.00 34.56 76 VAL A C 1
ATOM 583 O O . VAL A 1 76 ? 35.621 -12.924 -21.712 1.00 34.56 76 VAL A O 1
ATOM 586 N N . PHE A 1 77 ? 36.563 -11.049 -20.914 1.00 32.81 77 PHE A N 1
ATOM 587 C CA . PHE A 1 77 ? 35.308 -10.307 -20.821 1.00 32.81 77 PHE A CA 1
ATOM 588 C C . PHE A 1 77 ? 34.965 -9.748 -22.201 1.00 32.81 77 PHE A C 1
ATOM 590 O O . PHE A 1 77 ? 35.644 -8.866 -22.721 1.00 32.81 77 PHE A O 1
ATOM 597 N N . ARG A 1 78 ? 33.917 -10.287 -22.822 1.00 33.34 78 ARG A N 1
ATOM 598 C CA . ARG A 1 78 ? 33.366 -9.755 -24.068 1.00 33.34 78 ARG A CA 1
ATOM 599 C C . ARG A 1 78 ? 32.253 -8.770 -23.713 1.00 33.34 78 ARG A C 1
ATOM 601 O O . ARG A 1 78 ? 31.120 -9.183 -23.504 1.00 33.34 78 ARG A O 1
ATOM 608 N N . MET A 1 79 ? 32.570 -7.480 -23.634 1.00 34.62 79 MET A N 1
ATOM 609 C CA . MET A 1 79 ? 31.549 -6.427 -23.663 1.00 34.62 79 MET A CA 1
ATOM 610 C C . MET A 1 79 ? 31.258 -6.100 -25.127 1.00 34.62 79 MET A C 1
ATOM 612 O O . MET A 1 79 ? 31.977 -5.328 -25.754 1.00 34.62 79 MET A O 1
ATOM 616 N N . GLU A 1 80 ? 30.238 -6.735 -25.704 1.00 39.06 80 GLU A N 1
ATOM 617 C CA . GLU A 1 80 ? 29.678 -6.253 -26.965 1.00 39.06 80 GLU A CA 1
ATOM 618 C C . GLU A 1 80 ? 28.848 -5.004 -26.669 1.00 39.06 80 GLU A C 1
ATOM 620 O O . GLU A 1 80 ? 27.804 -5.092 -26.027 1.00 39.06 80 GLU A O 1
ATOM 625 N N . LEU A 1 81 ? 29.295 -3.849 -27.169 1.00 38.06 81 LEU A N 1
ATOM 626 C CA . LEU A 1 81 ? 28.460 -2.659 -27.369 1.00 38.06 81 LEU A CA 1
ATOM 627 C C . LEU A 1 81 ? 27.448 -2.952 -28.491 1.00 38.06 81 LEU A C 1
ATOM 629 O O . LEU A 1 81 ? 27.482 -2.368 -29.570 1.00 38.06 81 LEU A O 1
ATOM 633 N N . SER A 1 82 ? 26.577 -3.928 -28.256 1.00 44.34 82 SER A N 1
ATOM 634 C CA . SER A 1 82 ? 25.330 -4.075 -28.996 1.00 44.34 82 SER A CA 1
ATOM 635 C C . SER A 1 82 ? 24.470 -2.895 -28.567 1.00 44.34 82 SER A C 1
ATOM 637 O O . SER A 1 82 ? 24.366 -2.661 -27.363 1.00 44.34 82 SER A O 1
ATOM 639 N N . GLY A 1 83 ? 23.916 -2.122 -29.508 1.00 47.00 83 GLY A N 1
ATOM 640 C CA . GLY A 1 83 ? 23.048 -0.988 -29.182 1.00 47.00 83 GLY A CA 1
ATOM 641 C C . GLY A 1 83 ? 22.079 -1.391 -28.074 1.00 47.00 83 GLY A C 1
ATOM 642 O O . GLY A 1 83 ? 21.350 -2.368 -28.239 1.00 47.00 83 GLY A O 1
ATOM 643 N N . MET A 1 84 ? 22.172 -0.723 -26.917 1.00 54.41 84 MET A N 1
ATOM 644 C CA . MET A 1 84 ? 21.358 -1.022 -25.740 1.00 54.41 84 MET A CA 1
ATOM 645 C C . MET A 1 84 ? 19.902 -0.816 -26.131 1.00 54.41 84 MET A C 1
ATOM 647 O O . MET A 1 84 ? 19.395 0.303 -26.128 1.00 54.41 84 MET A O 1
ATOM 651 N N . LEU A 1 85 ? 19.252 -1.895 -26.547 1.00 58.75 85 LEU A N 1
ATOM 652 C CA . LEU A 1 85 ? 17.870 -1.852 -26.956 1.00 58.75 85 LEU A CA 1
ATOM 653 C C . LEU A 1 85 ? 17.030 -1.736 -25.691 1.00 58.75 85 LEU A C 1
ATOM 655 O O . LEU A 1 85 ? 16.958 -2.666 -24.891 1.00 58.75 85 LEU A O 1
ATOM 659 N N . GLN A 1 86 ? 16.448 -0.561 -25.497 1.00 70.00 86 GLN A N 1
ATOM 660 C CA . GLN A 1 86 ? 15.616 -0.263 -24.345 1.00 70.00 86 GLN A CA 1
ATOM 661 C C . GLN A 1 86 ? 14.161 -0.534 -24.710 1.00 70.00 86 GLN A C 1
ATOM 663 O O . GLN A 1 86 ? 13.649 0.020 -25.681 1.00 70.00 86 GLN A O 1
ATOM 668 N N . PHE A 1 87 ? 13.487 -1.371 -23.926 1.00 75.50 87 PHE A N 1
ATOM 669 C CA . PHE A 1 87 ? 12.040 -1.540 -24.034 1.00 75.50 87 PHE A CA 1
ATOM 670 C C . PHE A 1 87 ? 11.343 -0.701 -22.955 1.00 75.50 87 PHE A C 1
ATOM 672 O O . PHE A 1 87 ? 11.749 -0.788 -21.791 1.00 75.50 87 PHE A O 1
ATOM 679 N N . PRO A 1 88 ? 10.324 0.111 -23.299 1.00 85.31 88 PRO A N 1
ATOM 680 C CA . PRO A 1 88 ? 9.582 0.872 -22.307 1.00 85.31 88 PRO A CA 1
ATOM 681 C C . PRO A 1 88 ? 8.709 -0.066 -21.471 1.00 85.31 88 PRO A C 1
ATOM 683 O O . PRO A 1 88 ? 7.801 -0.718 -21.982 1.00 85.31 88 PRO A O 1
ATOM 686 N N . ILE A 1 89 ? 8.945 -0.087 -20.166 1.00 88.69 89 ILE A N 1
ATOM 687 C CA . ILE A 1 89 ? 8.120 -0.799 -19.188 1.00 88.69 89 ILE A CA 1
ATOM 688 C C . ILE A 1 89 ? 7.565 0.165 -18.154 1.00 88.69 89 ILE A C 1
ATOM 690 O O . ILE A 1 89 ? 8.172 1.187 -17.844 1.00 88.69 89 ILE A O 1
ATOM 694 N N . ASP A 1 90 ? 6.466 -0.207 -17.519 1.00 91.06 90 ASP A N 1
ATOM 695 C CA . ASP A 1 90 ? 6.129 0.392 -16.236 1.00 91.06 90 ASP A CA 1
ATOM 696 C C . ASP A 1 90 ? 6.895 -0.377 -15.154 1.00 91.06 90 ASP A C 1
ATOM 698 O O . ASP A 1 90 ? 6.673 -1.570 -14.971 1.00 91.06 90 ASP A O 1
ATOM 702 N N . CYS A 1 91 ? 7.839 0.260 -14.461 1.00 90.75 91 CYS A N 1
ATOM 703 C CA . CYS A 1 91 ? 8.674 -0.448 -13.491 1.00 90.75 91 CYS A CA 1
ATOM 704 C C . CYS A 1 91 ? 7.907 -0.704 -12.176 1.00 90.75 91 CYS A C 1
ATOM 706 O O . CYS A 1 91 ? 7.477 0.260 -11.540 1.00 90.75 91 CYS A O 1
ATOM 708 N N . PRO A 1 92 ? 7.797 -1.954 -11.690 1.00 89.75 92 PRO A N 1
ATOM 709 C CA . PRO A 1 92 ? 7.109 -2.257 -10.431 1.00 89.75 92 PRO A CA 1
ATOM 710 C C . PRO A 1 92 ? 7.914 -1.832 -9.191 1.00 89.75 92 PRO A C 1
ATOM 712 O O . PRO A 1 92 ? 7.336 -1.584 -8.136 1.00 89.75 92 PRO A O 1
ATOM 715 N N . HIS A 1 93 ? 9.240 -1.692 -9.313 1.00 88.75 93 HIS A N 1
ATOM 716 C CA . HIS A 1 93 ? 10.126 -1.303 -8.207 1.00 88.75 93 HIS A CA 1
ATOM 717 C C . HIS A 1 93 ? 10.102 0.193 -7.917 1.00 88.75 93 HIS A C 1
ATOM 719 O O . HIS A 1 93 ? 9.984 0.595 -6.761 1.00 88.75 93 HIS A O 1
ATOM 725 N N . CYS A 1 94 ? 10.207 1.028 -8.957 1.00 86.69 94 CYS A N 1
ATOM 726 C CA . CYS A 1 94 ? 10.270 2.488 -8.823 1.00 86.69 94 CYS A CA 1
ATOM 727 C C . CYS A 1 94 ? 9.048 3.231 -9.373 1.00 86.69 94 CYS A C 1
ATOM 729 O O . CYS A 1 94 ? 8.971 4.446 -9.231 1.00 86.69 94 CYS A O 1
ATOM 731 N N . GLY A 1 95 ? 8.076 2.531 -9.966 1.00 85.62 95 GLY A N 1
ATOM 732 C CA . GLY A 1 95 ? 6.826 3.110 -10.471 1.00 85.62 95 GLY A CA 1
ATOM 733 C C . GLY A 1 95 ? 6.973 3.963 -11.729 1.00 85.62 95 GLY A C 1
ATOM 734 O O . GLY A 1 95 ? 5.966 4.427 -12.260 1.00 85.62 95 GLY A O 1
ATOM 735 N N . THR A 1 96 ? 8.196 4.168 -12.227 1.00 88.38 96 THR A N 1
ATOM 736 C CA . THR A 1 96 ? 8.452 4.952 -13.436 1.00 88.38 96 THR A CA 1
ATOM 737 C C . THR A 1 96 ? 7.719 4.338 -14.623 1.00 88.38 96 THR A C 1
ATOM 739 O O . THR A 1 96 ? 7.941 3.176 -14.973 1.00 88.38 96 THR A O 1
ATOM 742 N N . LYS A 1 97 ? 6.841 5.137 -15.234 1.00 89.31 97 LYS A N 1
ATOM 743 C CA . LYS A 1 97 ? 6.081 4.772 -16.428 1.00 89.31 97 LYS A CA 1
ATOM 744 C C . LYS A 1 97 ? 6.974 4.817 -17.658 1.00 89.31 97 LYS A C 1
ATOM 746 O O . LYS A 1 97 ? 7.752 5.758 -17.804 1.00 89.31 97 LYS A O 1
ATOM 751 N N . LYS A 1 98 ? 6.845 3.822 -18.540 1.00 89.38 98 LYS A N 1
ATOM 752 C CA . LYS A 1 98 ? 7.650 3.698 -19.773 1.00 89.38 98 LYS A CA 1
ATOM 753 C C . LYS A 1 98 ? 9.167 3.851 -19.542 1.00 89.38 98 LYS A C 1
ATOM 755 O O . LYS A 1 98 ? 9.872 4.386 -20.394 1.00 89.38 98 LYS A O 1
ATOM 760 N N . SER A 1 99 ? 9.669 3.399 -18.393 1.00 89.50 99 SER A N 1
ATOM 761 C CA . SER A 1 99 ? 11.103 3.354 -18.107 1.00 89.50 99 SER A CA 1
ATOM 762 C C . SER A 1 99 ? 11.799 2.443 -19.112 1.00 89.50 99 SER A C 1
ATOM 764 O O . SER A 1 99 ? 11.294 1.364 -19.418 1.00 89.50 99 SER A O 1
ATOM 766 N N . GLY A 1 100 ? 12.959 2.857 -19.617 1.00 89.94 100 GLY A N 1
ATOM 767 C CA . GLY A 1 100 ? 13.800 1.963 -20.401 1.00 89.94 100 GLY A CA 1
ATOM 768 C C . GLY A 1 100 ? 14.262 0.793 -19.533 1.00 89.94 100 GLY A C 1
ATOM 769 O O . GLY A 1 100 ? 14.761 0.999 -18.427 1.00 89.94 100 GLY A O 1
ATOM 770 N N . ALA A 1 101 ? 14.105 -0.431 -20.021 1.00 89.50 101 ALA A N 1
ATOM 771 C CA . ALA A 1 101 ? 14.658 -1.622 -19.391 1.00 89.50 101 ALA A CA 1
ATOM 772 C C . ALA A 1 101 ? 15.817 -2.184 -20.211 1.00 89.50 101 ALA A C 1
ATOM 774 O O . ALA A 1 101 ? 15.729 -2.263 -21.436 1.00 89.50 101 ALA A O 1
ATOM 775 N N . THR A 1 102 ? 16.879 -2.608 -19.526 1.00 88.25 102 THR A N 1
ATOM 776 C CA . THR A 1 102 ? 17.982 -3.369 -20.124 1.00 88.25 102 THR A CA 1
ATOM 777 C C . THR A 1 102 ? 17.736 -4.853 -19.900 1.00 88.25 102 THR A C 1
ATOM 779 O O . THR A 1 102 ? 17.611 -5.282 -18.754 1.00 88.25 102 THR A O 1
ATOM 782 N N . PHE A 1 103 ? 17.664 -5.644 -20.968 1.00 84.56 103 PHE A N 1
ATOM 783 C CA . PHE A 1 103 ? 17.535 -7.096 -20.861 1.00 84.56 103 PHE A CA 1
ATOM 784 C C . PHE A 1 103 ? 18.892 -7.766 -20.676 1.00 84.56 103 PHE A C 1
ATOM 786 O O . PHE A 1 103 ? 19.862 -7.431 -21.353 1.00 84.56 103 PHE A O 1
ATOM 793 N N . HIS A 1 104 ? 18.929 -8.740 -19.774 1.00 84.81 104 HIS A N 1
ATOM 794 C CA . HIS A 1 104 ? 20.121 -9.519 -19.447 1.00 84.81 104 HIS A CA 1
ATOM 795 C C . HIS A 1 104 ? 20.026 -10.931 -20.015 1.00 84.81 104 HIS A C 1
ATOM 797 O O . HIS A 1 104 ? 20.999 -11.438 -20.565 1.00 84.81 104 HIS A O 1
ATOM 803 N N . GLU A 1 105 ? 18.852 -11.566 -19.916 1.00 82.56 105 GLU A N 1
ATOM 804 C CA . GLU A 1 105 ? 18.694 -12.973 -20.290 1.00 82.56 105 GLU A CA 1
ATOM 805 C C . GLU A 1 105 ? 17.276 -13.315 -20.769 1.00 82.56 105 GLU A C 1
ATOM 807 O O . GLU A 1 105 ? 16.291 -12.719 -20.328 1.00 82.56 105 GLU A O 1
ATOM 812 N N . VAL A 1 106 ? 17.173 -14.307 -21.665 1.00 80.25 106 VAL A N 1
ATOM 813 C CA . VAL A 1 106 ? 15.902 -14.898 -22.118 1.00 80.25 106 VAL A CA 1
ATOM 814 C C . VAL A 1 106 ? 15.854 -16.356 -21.756 1.00 80.25 106 VAL A C 1
ATOM 816 O O . VAL A 1 106 ? 16.726 -17.136 -22.139 1.00 80.25 106 VAL A O 1
ATOM 819 N N . TYR A 1 107 ? 14.753 -16.739 -21.137 1.00 82.69 107 TYR A N 1
ATOM 820 C CA . TYR A 1 107 ? 14.414 -18.116 -20.884 1.00 82.69 107 TYR A CA 1
ATOM 821 C C . TYR A 1 107 ? 13.155 -18.501 -21.659 1.00 82.69 107 TYR A C 1
ATOM 823 O O . TYR A 1 107 ? 12.067 -17.994 -21.402 1.00 82.69 107 TYR A O 1
ATOM 831 N N . ALA A 1 108 ? 13.279 -19.423 -22.609 1.00 79.19 108 ALA A N 1
ATOM 832 C CA . ALA A 1 108 ? 12.131 -19.991 -23.306 1.00 79.19 108 ALA A CA 1
ATOM 833 C C . ALA A 1 108 ? 11.633 -21.222 -22.543 1.00 79.19 108 ALA A C 1
ATOM 835 O O . ALA A 1 108 ? 12.351 -22.214 -22.446 1.00 79.19 108 ALA A O 1
ATOM 836 N N . SER A 1 109 ? 10.409 -21.169 -22.013 1.00 72.81 109 SER A N 1
ATOM 837 C CA . SER A 1 109 ? 9.794 -22.332 -21.351 1.00 72.81 109 SER A CA 1
ATOM 838 C C . SER A 1 109 ? 9.133 -23.273 -22.356 1.00 72.81 109 SER A C 1
ATOM 840 O O . SER A 1 109 ? 9.120 -24.485 -22.166 1.00 72.81 109 SER A O 1
ATOM 842 N N . THR A 1 110 ? 8.598 -22.722 -23.448 1.00 75.06 110 THR A N 1
ATOM 843 C CA . THR A 1 110 ? 8.055 -23.468 -24.589 1.00 75.06 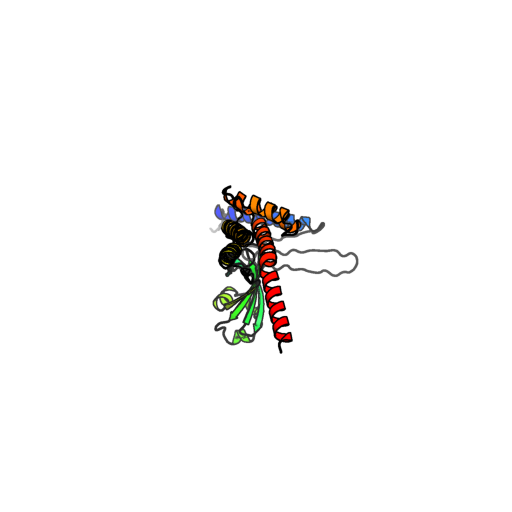110 THR A CA 1
ATOM 844 C C . THR A 1 110 ? 8.323 -22.688 -25.876 1.00 75.06 110 THR A C 1
ATOM 846 O O . THR A 1 110 ? 8.745 -21.535 -25.828 1.00 75.06 110 THR A O 1
ATOM 849 N N . ALA A 1 111 ? 8.004 -23.276 -27.029 1.00 69.19 111 ALA A N 1
ATOM 850 C CA . ALA A 1 111 ? 8.044 -22.590 -28.322 1.00 69.19 111 ALA A CA 1
ATOM 851 C C . ALA A 1 111 ? 7.246 -21.270 -28.362 1.00 69.19 111 ALA A C 1
ATOM 853 O O . ALA A 1 111 ? 7.599 -20.362 -29.110 1.00 69.19 111 ALA A O 1
ATOM 854 N N . ALA A 1 112 ? 6.177 -21.182 -27.564 1.00 76.88 112 ALA A N 1
ATOM 855 C CA . ALA A 1 112 ? 5.256 -20.052 -27.550 1.00 76.88 112 ALA A CA 1
ATOM 856 C C . ALA A 1 112 ? 5.402 -19.154 -26.314 1.00 76.88 112 ALA A C 1
ATOM 858 O O . ALA A 1 112 ? 4.764 -18.112 -26.274 1.00 76.88 112 ALA A O 1
ATOM 859 N N . ARG A 1 113 ? 6.188 -19.543 -25.297 1.00 83.25 113 ARG A N 1
ATOM 860 C CA . ARG A 1 113 ? 6.295 -18.826 -24.013 1.00 83.25 113 ARG A CA 1
ATOM 861 C C . ARG A 1 113 ? 7.737 -18.555 -23.637 1.00 83.25 113 ARG A C 1
ATOM 863 O O . ARG A 1 113 ? 8.537 -19.485 -23.509 1.00 83.25 113 ARG A O 1
ATOM 870 N N . LEU A 1 114 ? 8.017 -17.300 -23.324 1.00 85.44 114 LEU A N 1
ATOM 871 C CA . LEU A 1 114 ? 9.313 -16.839 -22.855 1.00 85.44 114 LEU A CA 1
ATOM 872 C C . LEU A 1 114 ? 9.179 -16.026 -21.566 1.00 85.44 114 LEU A C 1
ATOM 874 O O . LEU A 1 114 ? 8.145 -15.422 -21.281 1.00 85.44 114 LEU A O 1
ATOM 878 N N . ALA A 1 115 ? 10.256 -16.020 -20.799 1.00 88.62 115 ALA A N 1
ATOM 879 C CA . ALA A 1 115 ? 10.508 -15.117 -19.698 1.00 88.62 115 ALA A CA 1
ATOM 880 C C . ALA A 1 115 ? 11.781 -14.331 -20.019 1.00 88.62 115 ALA A C 1
ATOM 882 O O . ALA A 1 115 ? 12.777 -14.906 -20.455 1.00 88.62 115 ALA A O 1
ATOM 883 N N . VAL A 1 116 ? 11.749 -13.024 -19.810 1.00 87.75 116 VAL A N 1
ATOM 884 C CA . VAL A 1 116 ? 12.890 -12.136 -20.015 1.00 87.75 116 VAL A CA 1
ATOM 885 C C . VAL A 1 116 ? 13.294 -11.556 -18.679 1.00 87.75 116 VAL A C 1
ATOM 887 O O . VAL A 1 116 ? 12.479 -10.907 -18.027 1.00 87.75 116 VAL A O 1
ATOM 890 N N . PHE A 1 117 ? 14.545 -11.760 -18.288 1.00 90.81 117 PHE A N 1
ATOM 891 C CA . PHE A 1 117 ? 15.128 -11.058 -17.158 1.00 90.81 117 PHE A CA 1
ATOM 892 C C . PHE A 1 117 ? 15.794 -9.768 -17.632 1.00 90.81 117 PHE A C 1
ATOM 894 O O . PHE A 1 117 ? 16.577 -9.766 -18.584 1.00 90.81 117 PHE A O 1
ATOM 901 N N . GLY A 1 118 ? 15.493 -8.667 -16.954 1.00 90.75 118 GLY A N 1
ATOM 902 C CA . GLY A 1 118 ? 16.087 -7.363 -17.214 1.00 90.75 118 GLY A CA 1
ATOM 903 C C . GLY A 1 118 ? 16.222 -6.528 -15.950 1.00 90.75 118 GLY A C 1
ATOM 904 O O . GLY A 1 118 ? 15.868 -6.966 -14.858 1.00 90.75 118 GLY A O 1
ATOM 905 N N . SER A 1 119 ? 16.707 -5.304 -16.098 1.00 94.06 119 SER A N 1
ATOM 906 C CA . SER A 1 119 ? 16.736 -4.299 -15.037 1.00 94.06 119 SER A CA 1
ATOM 907 C C . SER A 1 119 ? 16.159 -2.978 -15.522 1.00 94.06 119 SER A C 1
ATOM 909 O O . SER A 1 119 ? 16.434 -2.547 -16.642 1.00 94.06 119 SER A O 1
ATOM 911 N N . CYS A 1 120 ? 15.394 -2.315 -14.658 1.00 94.06 120 CYS A N 1
ATOM 912 C CA . CYS A 1 120 ? 14.945 -0.941 -14.872 1.00 94.06 120 CYS A CA 1
ATOM 913 C C . CYS A 1 120 ? 16.150 0.006 -14.965 1.00 94.06 120 CYS A C 1
ATOM 915 O O . CYS A 1 120 ? 16.992 0.000 -14.071 1.00 94.06 120 CYS A O 1
ATOM 917 N N . ASN A 1 121 ? 16.218 0.868 -15.977 1.00 92.81 121 ASN A N 1
ATOM 918 C CA . ASN A 1 121 ? 17.331 1.816 -16.113 1.00 92.81 121 ASN A CA 1
ATOM 919 C C . ASN A 1 121 ? 17.221 3.008 -15.150 1.00 92.81 121 ASN A C 1
ATOM 921 O O . ASN A 1 121 ? 18.183 3.751 -14.995 1.00 92.81 121 ASN A O 1
ATOM 925 N N . THR A 1 122 ? 16.069 3.199 -14.497 1.00 91.38 122 THR A N 1
ATOM 926 C CA . THR A 1 122 ? 15.877 4.260 -13.496 1.00 91.38 122 THR A CA 1
ATOM 927 C C . THR A 1 122 ? 16.337 3.834 -12.103 1.00 91.38 122 THR A C 1
ATOM 929 O O . THR A 1 122 ? 17.019 4.593 -11.428 1.00 91.38 122 THR A O 1
ATOM 932 N N . CYS A 1 123 ? 15.958 2.635 -11.651 1.00 92.88 123 CYS A N 1
ATOM 933 C CA . CYS A 1 123 ? 16.219 2.186 -10.276 1.00 92.88 123 CYS A CA 1
ATOM 934 C C . CYS A 1 123 ? 17.083 0.930 -10.176 1.00 92.88 123 CYS A C 1
ATOM 936 O O . CYS A 1 123 ? 17.280 0.420 -9.077 1.00 92.88 123 CYS A O 1
ATOM 938 N N . PHE A 1 124 ? 17.519 0.378 -11.310 1.00 93.81 124 PHE A N 1
ATOM 939 C CA . PHE A 1 124 ? 18.320 -0.848 -11.406 1.00 93.81 124 PHE A CA 1
ATOM 940 C C . PHE A 1 124 ? 17.653 -2.109 -10.830 1.00 93.81 124 PHE A C 1
ATOM 942 O O . PHE A 1 124 ? 18.273 -3.165 -10.753 1.00 93.81 124 PHE A O 1
ATOM 949 N N . GLY A 1 125 ? 16.365 -2.029 -10.481 1.00 93.62 125 GLY A N 1
ATOM 950 C CA . GLY A 1 125 ? 15.586 -3.153 -9.970 1.00 93.62 125 GLY A CA 1
ATOM 951 C C . GLY A 1 125 ? 15.383 -4.225 -11.038 1.00 93.62 125 GLY A C 1
ATOM 952 O O . GLY A 1 125 ? 15.015 -3.911 -12.174 1.00 93.62 125 GLY A O 1
ATOM 953 N N . GLY A 1 126 ? 15.620 -5.484 -10.664 1.00 94.69 126 GLY A N 1
ATOM 954 C CA . GLY A 1 126 ? 15.475 -6.640 -11.546 1.00 94.69 126 GLY A CA 1
ATOM 955 C C . GLY A 1 126 ? 14.011 -6.966 -11.841 1.00 94.69 126 GLY A C 1
ATOM 956 O O . GLY A 1 126 ? 13.194 -7.062 -10.928 1.00 94.69 126 GLY A O 1
ATOM 957 N N . ILE A 1 127 ? 13.677 -7.157 -13.107 1.00 94.50 127 ILE A N 1
ATOM 958 C CA . ILE A 1 127 ? 12.328 -7.459 -13.587 1.00 94.50 127 ILE A CA 1
ATOM 959 C C . ILE A 1 127 ? 12.333 -8.774 -14.360 1.00 94.50 127 ILE A C 1
ATOM 961 O O . ILE A 1 127 ? 13.293 -9.098 -15.059 1.00 94.50 127 ILE A O 1
ATOM 965 N N . LEU A 1 128 ? 11.233 -9.507 -14.272 1.00 93.88 128 LEU A N 1
ATOM 966 C CA . LEU A 1 128 ? 10.930 -10.638 -15.136 1.00 93.88 128 LEU A CA 1
ATOM 967 C C . LEU A 1 128 ? 9.704 -10.284 -15.963 1.00 93.88 128 LEU A C 1
ATOM 969 O O . LEU A 1 128 ? 8.652 -10.012 -15.397 1.00 93.88 128 LEU A O 1
ATOM 973 N N . VAL A 1 129 ? 9.821 -10.295 -17.284 1.00 90.88 129 VAL A N 1
ATOM 974 C CA . VAL A 1 129 ? 8.698 -10.095 -18.206 1.00 90.88 129 VAL A CA 1
ATOM 975 C C . VAL A 1 129 ? 8.314 -11.447 -18.783 1.00 90.88 129 VAL A C 1
ATOM 977 O O . VAL A 1 129 ? 9.145 -12.127 -19.378 1.00 90.88 129 VAL A O 1
ATOM 980 N N . PHE A 1 130 ? 7.061 -11.847 -18.611 1.00 91.25 130 PHE A N 1
ATOM 981 C CA . PHE A 1 130 ? 6.518 -13.076 -19.179 1.00 91.25 130 PHE A CA 1
ATOM 982 C C . PHE A 1 130 ? 5.762 -12.732 -20.453 1.00 91.25 130 PHE A C 1
ATOM 984 O O . PHE A 1 130 ? 4.871 -11.881 -20.432 1.00 91.25 130 PHE A O 1
ATOM 991 N N . GLY A 1 131 ? 6.098 -13.401 -21.551 1.00 88.94 131 GLY A N 1
ATOM 992 C CA . GLY A 1 131 ? 5.515 -13.122 -22.854 1.00 88.94 131 GLY A CA 1
ATOM 993 C C . GLY A 1 131 ? 5.160 -14.375 -23.641 1.00 88.94 131 GLY A C 1
ATOM 994 O O . GLY A 1 131 ? 5.787 -15.426 -23.486 1.00 88.94 131 GLY A O 1
ATOM 995 N N . ASN A 1 132 ? 4.152 -14.248 -24.500 1.00 87.38 132 ASN A N 1
ATOM 996 C CA . ASN A 1 132 ? 3.906 -15.184 -25.584 1.00 87.38 132 ASN A CA 1
ATOM 997 C C . ASN A 1 132 ? 4.591 -14.675 -26.848 1.00 87.38 132 ASN A C 1
ATOM 999 O O . ASN A 1 132 ? 4.642 -13.472 -27.088 1.00 87.38 132 ASN A O 1
ATOM 1003 N N . THR A 1 133 ? 5.055 -15.581 -27.694 1.00 79.19 133 THR A N 1
ATOM 1004 C CA . THR A 1 133 ? 5.516 -15.229 -29.036 1.00 79.19 133 THR A CA 1
ATOM 1005 C C . THR A 1 133 ? 4.360 -15.369 -30.023 1.00 79.19 133 THR A C 1
ATOM 1007 O O . THR A 1 133 ? 3.730 -16.422 -30.130 1.00 79.19 133 THR A O 1
ATOM 1010 N N . ARG A 1 134 ? 4.038 -14.298 -30.749 1.00 71.56 134 ARG A N 1
ATOM 1011 C CA . ARG A 1 134 ? 2.999 -14.286 -31.783 1.00 71.56 134 ARG A CA 1
ATOM 1012 C C . ARG A 1 134 ? 3.632 -14.475 -33.151 1.00 71.56 134 ARG A C 1
ATOM 1014 O O . ARG A 1 134 ? 4.386 -13.626 -33.614 1.00 71.56 134 ARG A O 1
ATOM 1021 N N . GLY A 1 135 ? 3.275 -15.571 -33.817 1.00 62.53 135 GLY A N 1
ATOM 1022 C CA . GLY A 1 135 ? 3.591 -15.755 -35.233 1.00 62.53 135 GLY A CA 1
ATOM 1023 C C . GLY A 1 135 ? 5.078 -15.911 -35.539 1.00 62.53 135 GLY A C 1
ATOM 1024 O O . GLY A 1 135 ? 5.473 -15.679 -36.678 1.00 62.53 135 GLY A O 1
ATOM 1025 N N . LEU A 1 136 ? 5.898 -16.325 -34.564 1.00 62.00 136 LEU A N 1
ATOM 1026 C CA . LEU A 1 136 ? 7.256 -16.738 -34.891 1.00 62.00 136 LEU A CA 1
ATOM 1027 C C . LEU A 1 136 ? 7.177 -17.929 -35.863 1.00 62.00 136 LEU A C 1
ATOM 1029 O O . LEU A 1 136 ? 6.458 -18.893 -35.572 1.00 62.00 136 LEU A O 1
ATOM 1033 N N . PRO A 1 137 ? 7.881 -17.882 -37.008 1.00 58.00 137 PRO A N 1
ATOM 1034 C CA . PRO A 1 137 ? 7.945 -18.998 -37.944 1.00 58.00 137 PRO A CA 1
ATOM 1035 C C . PRO A 1 137 ? 8.237 -20.317 -37.214 1.00 58.00 137 PRO A C 1
ATOM 1037 O O . PRO A 1 137 ? 8.977 -20.335 -36.229 1.00 58.00 137 PRO A O 1
ATOM 1040 N N . SER A 1 138 ? 7.683 -21.439 -37.682 1.00 56.25 138 SER A N 1
ATOM 1041 C CA . SER A 1 138 ? 7.808 -22.762 -37.033 1.00 56.25 138 SER A CA 1
ATOM 1042 C C . SER A 1 138 ? 9.249 -23.184 -36.707 1.00 56.25 138 SER A C 1
ATOM 1044 O O . SER A 1 138 ? 9.473 -24.038 -35.850 1.00 56.25 138 SER A O 1
ATOM 1046 N N . ASP A 1 139 ? 10.231 -22.572 -37.364 1.00 57.41 139 ASP A N 1
ATOM 1047 C CA . ASP A 1 139 ? 11.658 -22.793 -37.147 1.00 57.41 139 ASP A CA 1
ATOM 1048 C C . ASP A 1 139 ? 12.179 -22.212 -35.820 1.00 57.41 139 ASP A C 1
ATOM 1050 O O . ASP A 1 139 ? 13.132 -22.750 -35.248 1.00 57.41 139 ASP A O 1
ATOM 1054 N N . TYR A 1 140 ? 11.531 -21.177 -35.277 1.00 57.88 140 TYR A N 1
ATOM 1055 C CA . TYR A 1 140 ? 11.865 -20.577 -33.977 1.00 57.88 140 TYR A CA 1
ATOM 1056 C C . TYR A 1 140 ? 11.444 -21.478 -32.809 1.00 57.88 140 TYR A C 1
ATOM 1058 O O . TYR A 1 140 ? 12.112 -21.513 -31.781 1.00 57.88 140 TYR A O 1
ATOM 1066 N N . ALA A 1 141 ? 10.389 -22.279 -32.989 1.00 52.81 141 ALA A N 1
ATOM 1067 C CA . ALA A 1 141 ? 9.896 -23.230 -31.992 1.00 52.81 141 ALA A CA 1
ATOM 1068 C C . ALA A 1 141 ? 10.876 -24.383 -31.698 1.00 52.81 141 ALA A C 1
ATOM 1070 O O . ALA A 1 141 ? 10.755 -25.050 -30.671 1.00 52.81 141 ALA A O 1
ATOM 1071 N N . ARG A 1 142 ? 11.824 -24.655 -32.608 1.00 55.94 142 ARG A N 1
ATOM 1072 C CA . ARG A 1 142 ? 12.713 -25.831 -32.557 1.00 55.94 142 ARG A CA 1
ATOM 1073 C C . ARG A 1 142 ? 14.153 -25.521 -32.165 1.00 55.94 142 ARG A C 1
ATOM 1075 O O . ARG A 1 142 ? 14.956 -26.446 -32.044 1.00 55.94 142 ARG A O 1
ATOM 1082 N N . ARG A 1 143 ? 14.519 -24.252 -31.992 1.00 58.62 143 ARG A N 1
ATOM 1083 C CA . ARG A 1 143 ? 15.896 -23.849 -31.687 1.00 58.62 143 ARG A CA 1
ATOM 1084 C C . ARG A 1 143 ? 15.961 -23.111 -30.348 1.00 58.62 143 ARG A C 1
ATOM 1086 O O . ARG A 1 143 ? 15.039 -22.370 -30.027 1.00 58.62 143 ARG A O 1
ATOM 1093 N N . PRO A 1 144 ? 17.049 -23.271 -29.571 1.00 56.44 144 PRO A N 1
ATOM 1094 C CA . PRO A 1 144 ? 17.238 -22.498 -28.350 1.00 56.44 144 PRO A CA 1
ATOM 1095 C C . PRO A 1 144 ? 17.200 -21.004 -28.684 1.00 56.44 144 PRO A C 1
ATOM 1097 O O . PRO A 1 144 ? 18.005 -20.543 -29.501 1.00 56.44 144 PRO A O 1
ATOM 1100 N N . LEU A 1 145 ? 16.287 -20.254 -28.056 1.00 57.06 145 LEU A N 1
ATOM 1101 C CA . LEU A 1 145 ? 16.145 -18.808 -28.272 1.00 57.06 145 LEU A CA 1
ATOM 1102 C C . LEU A 1 145 ? 17.466 -18.054 -28.047 1.00 57.06 145 LEU A C 1
ATOM 1104 O O . LEU A 1 145 ? 17.695 -17.036 -28.691 1.00 57.06 145 LEU A O 1
ATOM 1108 N N . SER A 1 146 ? 18.380 -18.612 -27.241 1.00 54.38 146 SER A N 1
ATOM 1109 C CA . SER A 1 146 ? 19.746 -18.117 -27.017 1.00 54.38 146 SER A CA 1
ATOM 1110 C C . SER A 1 146 ? 20.554 -17.861 -28.298 1.00 54.38 146 SER A C 1
ATOM 1112 O O . SER A 1 146 ? 21.423 -16.993 -28.306 1.00 54.38 146 SER A O 1
ATOM 1114 N N . LYS A 1 147 ? 20.262 -18.555 -29.410 1.00 56.09 147 LYS A N 1
ATOM 1115 C CA . LYS A 1 147 ? 20.921 -18.313 -30.711 1.00 56.09 147 LYS A CA 1
ATOM 1116 C C . LYS A 1 147 ? 20.387 -17.087 -31.461 1.00 56.09 147 LYS A C 1
ATOM 1118 O O . LYS A 1 147 ? 21.081 -16.585 -32.341 1.00 56.09 147 LYS A O 1
ATOM 1123 N N . TYR A 1 148 ? 19.195 -16.611 -31.108 1.00 58.22 148 TYR A N 1
ATOM 1124 C CA . TYR A 1 148 ? 18.507 -15.480 -31.742 1.00 58.22 148 TYR A CA 1
ATOM 1125 C C . TYR A 1 148 ? 18.620 -14.176 -30.949 1.00 58.22 148 TYR A C 1
ATOM 1127 O O . TYR A 1 148 ? 18.267 -13.124 -31.466 1.00 58.22 148 TYR A O 1
ATOM 1135 N N . VAL A 1 149 ? 19.197 -14.224 -29.743 1.00 55.53 149 VAL A N 1
ATOM 1136 C CA . VAL A 1 149 ? 19.461 -13.080 -28.842 1.00 55.53 149 VAL A CA 1
ATOM 1137 C C . VAL A 1 149 ? 20.251 -11.942 -29.516 1.00 55.53 149 VAL A C 1
ATOM 1139 O O . VAL A 1 149 ? 20.294 -10.831 -29.005 1.00 55.53 149 VAL A O 1
ATOM 1142 N N . LYS A 1 150 ? 20.836 -12.168 -30.700 1.00 58.81 150 LYS A N 1
ATOM 1143 C CA . LYS A 1 150 ? 21.451 -11.102 -31.504 1.00 58.81 150 LYS A CA 1
ATOM 1144 C C . LYS A 1 150 ? 20.440 -10.115 -32.110 1.00 58.81 150 LYS A C 1
ATOM 1146 O O . LYS A 1 150 ? 20.800 -8.961 -32.297 1.00 58.81 150 LYS A O 1
ATOM 1151 N N . ASN A 1 151 ? 19.196 -10.537 -32.356 1.00 63.91 151 ASN A N 1
ATOM 1152 C CA . ASN A 1 151 ? 18.129 -9.725 -32.959 1.00 63.91 151 ASN A CA 1
ATOM 1153 C C . ASN A 1 151 ? 16.973 -9.498 -31.973 1.00 63.91 151 ASN A C 1
ATOM 1155 O O . ASN A 1 151 ? 15.804 -9.730 -32.269 1.00 63.91 151 ASN A O 1
ATOM 1159 N N . TRP A 1 152 ? 17.300 -9.020 -30.777 1.00 67.06 152 TRP A N 1
ATOM 1160 C CA . TRP A 1 152 ? 16.312 -8.648 -29.765 1.00 67.06 152 TRP A CA 1
ATOM 1161 C C . TRP A 1 152 ? 15.161 -7.728 -30.222 1.00 67.06 152 TRP A C 1
ATOM 1163 O O . TRP A 1 152 ? 14.043 -7.964 -29.761 1.00 67.06 152 TRP A O 1
ATOM 1173 N N . PRO A 1 153 ? 15.366 -6.725 -31.105 1.00 68.06 153 PRO A N 1
ATOM 1174 C CA . PRO A 1 153 ? 14.271 -5.855 -31.545 1.00 68.06 153 PRO A CA 1
ATOM 1175 C C . PRO A 1 153 ? 13.134 -6.627 -32.208 1.00 68.06 153 PRO A C 1
ATOM 1177 O O . PRO A 1 153 ? 11.970 -6.417 -31.887 1.00 68.06 153 PRO A O 1
ATOM 1180 N N . GLU A 1 154 ? 13.491 -7.597 -33.045 1.00 70.50 154 GLU A N 1
ATOM 1181 C CA . GLU A 1 154 ? 12.553 -8.465 -33.755 1.00 70.50 154 GLU A CA 1
ATOM 1182 C C . GLU A 1 154 ? 11.746 -9.325 -32.768 1.00 70.50 154 GLU A C 1
ATOM 1184 O O . GLU A 1 154 ? 10.530 -9.458 -32.882 1.00 70.50 154 GLU A O 1
ATOM 1189 N N . LEU A 1 155 ? 12.396 -9.860 -31.727 1.00 70.19 155 LEU A N 1
ATOM 1190 C CA . LEU A 1 155 ? 11.706 -10.661 -30.713 1.00 70.19 155 LEU A CA 1
ATOM 1191 C C . LEU A 1 155 ? 10.671 -9.842 -29.932 1.00 70.19 155 LEU A C 1
ATOM 1193 O O . LEU A 1 155 ? 9.596 -10.357 -29.634 1.00 70.19 155 LEU A O 1
ATOM 1197 N N . VAL A 1 156 ? 10.986 -8.586 -29.607 1.00 72.25 156 VAL A N 1
ATOM 1198 C CA . VAL A 1 156 ? 10.079 -7.679 -28.889 1.00 72.25 156 VAL A CA 1
ATOM 1199 C C . VAL A 1 156 ? 8.842 -7.351 -29.728 1.00 72.25 156 VAL A C 1
ATOM 1201 O O . VAL A 1 156 ? 7.741 -7.341 -29.184 1.00 72.25 156 VAL A O 1
ATOM 1204 N N . GLU A 1 157 ? 8.992 -7.148 -31.039 1.00 75.00 157 GLU A N 1
ATOM 1205 C CA . GLU A 1 157 ? 7.865 -6.909 -31.959 1.00 75.00 157 GLU A CA 1
ATOM 1206 C C . GLU A 1 157 ? 6.892 -8.096 -32.024 1.00 75.00 157 GLU A C 1
ATOM 1208 O O . GLU A 1 157 ? 5.684 -7.918 -32.193 1.00 75.00 157 GLU A O 1
ATOM 1213 N N . HIS A 1 158 ? 7.405 -9.312 -31.828 1.00 76.69 158 HIS A N 1
ATOM 1214 C CA . HIS A 1 158 ? 6.616 -10.542 -31.800 1.00 76.69 158 HIS A CA 1
ATOM 1215 C C . HIS A 1 158 ? 6.211 -10.987 -30.391 1.00 76.69 158 HIS A C 1
ATOM 1217 O O . HIS A 1 158 ? 5.571 -12.031 -30.246 1.00 76.69 158 HIS A O 1
ATOM 1223 N N . MET A 1 159 ? 6.561 -10.234 -29.348 1.00 80.88 159 MET A N 1
ATOM 1224 C CA . MET A 1 159 ? 6.260 -10.596 -27.968 1.00 80.88 159 MET A CA 1
ATOM 1225 C C . MET A 1 159 ? 4.973 -9.922 -27.490 1.00 80.88 159 MET A C 1
ATOM 1227 O O . MET A 1 159 ? 4.865 -8.704 -27.398 1.00 80.88 159 MET A O 1
ATOM 1231 N N . GLU A 1 160 ? 4.005 -10.733 -27.087 1.00 87.19 160 GLU A N 1
ATOM 1232 C CA . GLU A 1 160 ? 2.856 -10.288 -26.308 1.00 87.19 160 GLU A CA 1
ATOM 1233 C C . GLU A 1 160 ? 3.157 -10.457 -24.821 1.00 87.19 160 GLU A C 1
ATOM 1235 O O . GLU A 1 160 ? 3.309 -11.582 -24.350 1.00 87.19 160 GLU A O 1
ATOM 1240 N N . ILE A 1 161 ? 3.214 -9.360 -24.065 1.00 88.00 161 ILE A N 1
ATOM 1241 C CA . ILE A 1 161 ? 3.419 -9.412 -22.613 1.00 88.00 161 ILE A CA 1
ATOM 1242 C C . ILE A 1 161 ? 2.156 -9.954 -21.937 1.00 88.00 161 ILE A C 1
ATOM 1244 O O . ILE A 1 161 ? 1.083 -9.366 -22.033 1.00 88.00 161 ILE A O 1
ATOM 1248 N N . ILE A 1 162 ? 2.307 -11.062 -21.215 1.00 91.12 162 ILE A N 1
ATOM 1249 C CA . ILE A 1 162 ? 1.246 -11.710 -20.432 1.00 91.12 162 ILE A CA 1
ATOM 1250 C C . ILE A 1 162 ? 1.296 -11.241 -18.975 1.00 91.12 162 ILE A C 1
ATOM 1252 O O . ILE A 1 162 ? 0.276 -11.190 -18.292 1.00 91.12 162 ILE A O 1
ATOM 1256 N N . GLY A 1 163 ? 2.490 -10.924 -18.473 1.00 91.19 163 GLY A N 1
ATOM 1257 C CA . GLY A 1 163 ? 2.674 -10.513 -17.089 1.00 91.19 163 GLY A CA 1
ATOM 1258 C C . GLY A 1 163 ? 4.104 -10.104 -16.777 1.00 91.19 163 GLY A C 1
ATOM 1259 O O . GLY A 1 163 ? 4.995 -10.189 -17.621 1.00 91.19 163 GLY A O 1
ATOM 1260 N N . MET A 1 164 ? 4.324 -9.669 -15.540 1.00 92.50 164 MET A N 1
ATOM 1261 C CA . MET A 1 164 ? 5.624 -9.204 -15.069 1.00 92.50 164 MET A CA 1
ATOM 1262 C C . MET A 1 164 ? 5.803 -9.518 -13.580 1.00 92.50 164 MET A C 1
ATOM 1264 O O . MET A 1 164 ? 4.828 -9.534 -12.833 1.00 92.50 164 MET A O 1
ATOM 1268 N N . ALA A 1 165 ? 7.042 -9.753 -13.148 1.00 92.69 165 ALA A N 1
ATOM 1269 C CA . ALA A 1 165 ? 7.420 -9.847 -11.745 1.00 92.69 165 ALA A CA 1
ATOM 1270 C C . ALA A 1 165 ? 8.585 -8.884 -11.407 1.00 92.69 165 ALA A C 1
ATOM 1272 O O . ALA A 1 165 ? 9.478 -8.702 -12.235 1.00 92.69 165 ALA A O 1
ATOM 1273 N N . PRO A 1 166 ? 8.611 -8.293 -10.197 1.00 91.19 166 PRO A N 1
ATOM 1274 C CA . PRO A 1 166 ? 7.532 -8.343 -9.212 1.00 91.19 166 PRO A CA 1
ATOM 1275 C C . PRO A 1 166 ? 6.263 -7.656 -9.734 1.00 91.19 166 PRO A C 1
ATOM 1277 O O . PRO A 1 166 ? 6.309 -6.840 -10.651 1.00 91.19 166 PRO A O 1
ATOM 1280 N N . ASN A 1 167 ? 5.111 -8.035 -9.184 1.00 87.44 167 ASN A N 1
ATOM 1281 C CA . ASN A 1 167 ? 3.872 -7.324 -9.478 1.00 87.44 167 ASN A CA 1
ATOM 1282 C C . ASN A 1 167 ? 3.948 -5.912 -8.891 1.00 87.44 167 ASN A C 1
ATOM 1284 O O . ASN A 1 167 ? 4.652 -5.688 -7.905 1.00 87.44 167 ASN A O 1
ATOM 1288 N N . PHE A 1 168 ? 3.170 -4.981 -9.446 1.00 81.56 168 PHE A N 1
ATOM 1289 C CA . PHE A 1 168 ? 2.925 -3.719 -8.755 1.00 81.56 168 PHE A CA 1
ATOM 1290 C C . PHE A 1 168 ? 2.387 -3.998 -7.347 1.00 81.56 168 PHE A C 1
ATOM 1292 O O . PHE A 1 168 ? 1.568 -4.917 -7.191 1.00 81.56 168 PHE A O 1
ATOM 1299 N N . PRO A 1 169 ? 2.837 -3.239 -6.331 1.00 75.88 169 PRO A N 1
ATOM 1300 C CA . PRO A 1 169 ? 2.282 -3.354 -4.995 1.00 75.88 169 PRO A CA 1
ATOM 1301 C C . PRO A 1 169 ? 0.773 -3.135 -5.091 1.00 75.88 169 PRO A C 1
ATOM 1303 O O . PRO A 1 169 ? 0.305 -2.110 -5.585 1.00 75.88 169 PRO A O 1
ATOM 1306 N N . LYS A 1 170 ? 0.008 -4.154 -4.698 1.00 81.25 170 LYS A N 1
ATOM 1307 C CA . LYS A 1 170 ? -1.448 -4.059 -4.685 1.00 81.25 170 LYS A CA 1
ATOM 1308 C C . LYS A 1 170 ? -1.858 -3.211 -3.481 1.00 81.25 170 LYS A C 1
ATOM 1310 O O . LYS A 1 170 ? -1.316 -3.458 -2.403 1.00 81.25 170 LYS A O 1
ATOM 1315 N N . PRO A 1 171 ? -2.825 -2.291 -3.637 1.00 87.50 171 PRO A N 1
ATOM 1316 C CA . PRO A 1 171 ? -3.462 -1.629 -2.507 1.00 87.50 171 PRO A CA 1
ATOM 1317 C C . PRO A 1 171 ? -3.916 -2.661 -1.472 1.00 87.50 171 PRO A C 1
ATOM 1319 O O . PRO A 1 171 ? -4.568 -3.651 -1.829 1.00 87.50 171 PRO A O 1
ATOM 1322 N N . ARG A 1 172 ? -3.562 -2.458 -0.204 1.00 91.38 172 ARG A N 1
ATOM 1323 C CA . ARG A 1 172 ? -4.047 -3.297 0.892 1.00 91.38 172 ARG A CA 1
ATOM 1324 C C . ARG A 1 172 ? -5.540 -3.078 1.093 1.00 91.38 172 ARG A C 1
ATOM 1326 O O . ARG A 1 172 ? -6.099 -2.025 0.798 1.00 91.38 172 ARG A O 1
ATOM 1333 N N . SER A 1 173 ? -6.189 -4.098 1.633 1.00 92.62 173 SER A N 1
ATOM 1334 C CA . SER A 1 173 ? -7.596 -4.059 2.019 1.00 92.62 173 SER A CA 1
ATOM 1335 C C . SER A 1 173 ? -7.740 -4.651 3.410 1.00 92.62 173 SER A C 1
ATOM 1337 O O . SER A 1 173 ? -7.149 -5.696 3.683 1.00 92.62 173 SER A O 1
ATOM 1339 N N . ILE A 1 174 ? -8.553 -4.024 4.253 1.00 94.62 174 ILE A N 1
ATOM 1340 C CA . ILE A 1 174 ? -8.817 -4.476 5.621 1.00 94.62 174 ILE A CA 1
ATOM 1341 C C . ILE A 1 174 ? -10.302 -4.805 5.724 1.00 94.62 174 ILE A C 1
ATOM 1343 O O . ILE A 1 174 ? -11.152 -4.023 5.298 1.00 94.62 174 ILE A O 1
ATOM 1347 N N . ALA A 1 175 ? -10.620 -5.982 6.261 1.00 93.00 175 ALA A N 1
ATOM 1348 C CA . ALA A 1 175 ? -12.001 -6.419 6.408 1.00 93.00 175 ALA A CA 1
ATOM 1349 C C . ALA A 1 175 ? -12.699 -5.708 7.581 1.00 93.00 175 ALA A C 1
ATOM 1351 O O . ALA A 1 175 ? -12.060 -5.278 8.537 1.00 93.00 175 ALA A O 1
ATOM 1352 N N . HIS A 1 176 ? -14.033 -5.654 7.529 1.00 94.44 176 HIS A N 1
ATOM 1353 C CA . HIS A 1 176 ? -14.896 -5.137 8.603 1.00 94.44 176 HIS A CA 1
ATOM 1354 C C . HIS A 1 176 ? -14.751 -3.640 8.921 1.00 94.44 176 HIS A C 1
ATOM 1356 O O . HIS A 1 176 ? -15.237 -3.192 9.957 1.00 94.44 176 HIS A O 1
ATOM 1362 N N . LEU A 1 177 ? -14.138 -2.856 8.031 1.00 95.38 177 LEU A N 1
ATOM 1363 C CA . LEU A 1 177 ? -14.089 -1.406 8.183 1.00 95.38 177 LEU A CA 1
ATOM 1364 C C . LEU A 1 177 ? -15.470 -0.763 7.965 1.00 95.38 177 LEU A C 1
ATOM 1366 O O . LEU A 1 177 ? -16.191 -1.146 7.040 1.00 95.38 177 LEU A O 1
ATOM 1370 N N . PRO A 1 178 ? -15.830 0.273 8.743 1.00 95.62 178 PRO A N 1
ATOM 1371 C CA . PRO A 1 178 ? -16.933 1.155 8.394 1.00 95.62 178 PRO A CA 1
ATOM 1372 C C . PRO A 1 178 ? -16.662 1.833 7.047 1.00 95.62 178 PRO A C 1
ATOM 1374 O O . PRO A 1 178 ? -15.549 2.298 6.799 1.00 95.62 178 PRO A O 1
ATOM 1377 N N . CYS A 1 179 ? -17.690 1.975 6.206 1.00 94.75 179 CYS A N 1
ATOM 1378 C CA . CYS A 1 179 ? -17.549 2.487 4.835 1.00 94.75 179 CYS A CA 1
ATOM 1379 C C . CYS A 1 179 ? -16.795 3.832 4.754 1.00 94.75 179 CYS A C 1
ATOM 1381 O O . CYS A 1 179 ? -15.983 4.050 3.857 1.00 94.75 179 CYS A O 1
ATOM 1383 N N . GLN A 1 180 ? -17.004 4.736 5.720 1.00 93.06 180 GLN A N 1
ATOM 1384 C CA . GLN A 1 180 ? -16.294 6.018 5.743 1.00 93.06 180 GLN A CA 1
ATOM 1385 C C . GLN A 1 180 ? -14.785 5.860 5.984 1.00 93.06 180 GLN A C 1
ATOM 1387 O O . GLN A 1 180 ? -13.995 6.582 5.372 1.00 93.06 180 GLN A O 1
ATOM 1392 N N . VAL A 1 181 ? -14.380 4.938 6.859 1.00 95.94 181 VAL A N 1
ATOM 1393 C CA . VAL A 1 181 ? -12.969 4.634 7.139 1.00 95.94 181 VAL A CA 1
ATOM 1394 C C . VAL A 1 181 ? -12.357 3.895 5.952 1.00 95.94 181 VAL A C 1
ATOM 1396 O O . VAL A 1 181 ? -11.295 4.283 5.471 1.00 95.94 181 VAL A O 1
ATOM 1399 N N . GLU A 1 182 ? -13.073 2.899 5.422 1.00 96.31 182 GLU A N 1
ATOM 1400 C CA . GLU A 1 182 ? -12.652 2.093 4.274 1.00 96.31 182 GLU A CA 1
ATOM 1401 C C . GLU A 1 182 ? -12.361 2.951 3.043 1.00 96.31 182 GLU A C 1
ATOM 1403 O O . GLU A 1 182 ? -11.316 2.788 2.421 1.00 96.31 182 GLU A O 1
ATOM 1408 N N . ASN A 1 183 ? -13.247 3.892 2.704 1.00 96.12 183 ASN A N 1
ATOM 1409 C CA . ASN A 1 183 ? -13.060 4.739 1.528 1.00 96.12 183 ASN A CA 1
ATOM 1410 C C . ASN A 1 183 ? -11.770 5.570 1.623 1.00 96.12 183 ASN A C 1
ATOM 1412 O O . ASN A 1 183 ? -10.997 5.586 0.671 1.00 96.12 183 ASN A O 1
ATOM 1416 N N . ALA A 1 184 ? -11.504 6.193 2.779 1.00 95.88 184 ALA A N 1
ATOM 1417 C CA . ALA A 1 184 ? -10.274 6.964 2.983 1.00 95.88 184 ALA A CA 1
ATOM 1418 C C . ALA A 1 184 ? -9.027 6.070 2.957 1.00 95.88 184 ALA A C 1
ATOM 1420 O O . ALA A 1 184 ? -8.033 6.415 2.326 1.00 95.88 184 ALA A O 1
ATOM 1421 N N . PHE A 1 185 ? -9.084 4.902 3.603 1.00 96.69 185 PHE A N 1
ATOM 1422 C CA . PHE A 1 185 ? -7.968 3.959 3.601 1.00 96.69 185 PHE A CA 1
ATOM 1423 C C . PHE A 1 185 ? -7.664 3.442 2.189 1.00 96.69 185 PHE A C 1
ATOM 1425 O O . PHE A 1 185 ? -6.516 3.469 1.754 1.00 96.69 185 PHE A O 1
ATOM 1432 N N . ARG A 1 186 ? -8.696 3.046 1.433 1.00 96.31 186 ARG A N 1
ATOM 1433 C CA . ARG A 1 186 ? -8.563 2.559 0.054 1.00 96.31 186 ARG A CA 1
ATOM 1434 C C . ARG A 1 186 ? -7.984 3.625 -0.873 1.00 96.31 186 ARG A C 1
ATOM 1436 O O . ARG A 1 186 ? -7.124 3.305 -1.688 1.00 96.31 186 ARG A O 1
ATOM 1443 N N . GLU A 1 187 ? -8.432 4.873 -0.755 1.00 95.44 187 GLU A N 1
ATOM 1444 C CA . GLU A 1 187 ? -7.852 5.996 -1.504 1.00 95.44 187 GLU A CA 1
ATOM 1445 C C . GLU A 1 187 ? -6.389 6.244 -1.108 1.00 95.44 187 GLU A C 1
ATOM 1447 O O . GLU A 1 187 ? -5.556 6.517 -1.973 1.00 95.44 187 GLU A O 1
ATOM 1452 N N . GLY A 1 188 ? -6.043 6.102 0.175 1.00 94.88 188 GLY A N 1
ATOM 1453 C CA . GLY A 1 188 ? -4.660 6.166 0.657 1.00 94.88 188 GLY A CA 1
ATOM 1454 C C . GLY A 1 188 ? -3.768 5.102 0.023 1.00 94.88 188 GLY A C 1
ATOM 1455 O O . GLY A 1 188 ? -2.720 5.430 -0.530 1.00 94.88 188 GLY A O 1
ATOM 1456 N N . GLU A 1 189 ? -4.222 3.850 0.009 1.00 95.44 189 GLU A N 1
ATOM 1457 C CA . GLU A 1 189 ? -3.495 2.721 -0.580 1.00 95.44 189 GLU A CA 1
ATOM 1458 C C . GLU A 1 189 ? -3.353 2.838 -2.106 1.00 95.44 189 GLU A C 1
ATOM 1460 O O . GLU A 1 189 ? -2.297 2.526 -2.655 1.00 95.44 189 GLU A O 1
ATOM 1465 N N . GLN A 1 190 ? -4.379 3.337 -2.803 1.00 92.81 190 GLN A N 1
ATOM 1466 C CA . GLN A 1 190 ? -4.296 3.638 -4.238 1.00 92.81 190 GLN A CA 1
ATOM 1467 C C . GLN A 1 190 ? -3.269 4.736 -4.521 1.00 92.81 190 GLN A C 1
ATOM 1469 O O . GLN A 1 190 ? -2.403 4.566 -5.376 1.00 92.81 190 GLN A O 1
ATOM 1474 N N . ASN A 1 191 ? -3.313 5.835 -3.765 1.00 92.88 191 ASN A N 1
ATOM 1475 C CA . ASN A 1 191 ? -2.344 6.918 -3.910 1.00 92.88 191 ASN A CA 1
ATOM 1476 C C . ASN A 1 191 ? -0.921 6.466 -3.566 1.00 92.88 191 ASN A C 1
ATOM 1478 O O . ASN A 1 191 ? 0.018 6.891 -4.233 1.00 92.88 191 ASN A O 1
ATOM 1482 N N . LEU A 1 192 ? -0.746 5.588 -2.576 1.00 91.31 192 LEU A N 1
ATOM 1483 C CA . LEU A 1 192 ? 0.556 5.010 -2.248 1.00 91.31 192 LEU A CA 1
ATOM 1484 C C . LEU A 1 192 ? 1.078 4.125 -3.389 1.00 91.31 192 LEU A C 1
ATOM 1486 O O . LEU A 1 192 ? 2.241 4.254 -3.773 1.00 91.31 192 LEU A O 1
ATOM 1490 N N . ALA A 1 193 ? 0.223 3.279 -3.971 1.00 87.81 193 ALA A N 1
ATOM 1491 C CA . ALA A 1 193 ? 0.575 2.456 -5.129 1.00 87.81 193 ALA A CA 1
ATOM 1492 C C . ALA A 1 193 ? 0.967 3.313 -6.350 1.00 87.81 193 ALA A C 1
ATOM 1494 O O . ALA A 1 193 ? 1.925 2.988 -7.057 1.00 87.81 193 ALA A O 1
ATOM 1495 N N . ASP A 1 194 ? 0.288 4.448 -6.531 1.00 86.75 194 ASP A N 1
ATOM 1496 C CA . ASP A 1 194 ? 0.561 5.448 -7.569 1.00 86.75 194 ASP A CA 1
ATOM 1497 C C . ASP A 1 194 ? 1.669 6.453 -7.192 1.00 86.75 194 ASP A C 1
ATOM 1499 O O . ASP A 1 194 ? 1.979 7.344 -7.985 1.00 86.75 194 ASP A O 1
ATOM 1503 N N . ARG A 1 195 ? 2.287 6.322 -6.006 1.00 85.88 195 ARG A N 1
ATOM 1504 C CA . ARG A 1 195 ? 3.364 7.192 -5.476 1.00 85.88 195 ARG A CA 1
ATOM 1505 C C . ARG A 1 195 ? 2.988 8.664 -5.323 1.00 85.88 195 ARG A C 1
ATOM 1507 O O . ARG A 1 195 ? 3.838 9.548 -5.359 1.00 85.88 195 ARG A O 1
ATOM 1514 N N . ARG A 1 196 ? 1.708 8.940 -5.109 1.00 89.06 196 ARG A N 1
ATOM 1515 C CA . ARG A 1 196 ? 1.193 10.261 -4.740 1.00 89.06 196 ARG A CA 1
ATOM 1516 C C . ARG A 1 196 ? 1.286 10.416 -3.226 1.00 89.06 196 ARG A C 1
ATOM 1518 O O . ARG A 1 196 ? 0.273 10.358 -2.533 1.00 89.06 196 ARG A O 1
ATOM 1525 N N . TYR A 1 197 ? 2.509 10.552 -2.714 1.00 89.88 197 TYR A N 1
ATOM 1526 C CA . TYR A 1 197 ? 2.811 10.446 -1.280 1.00 89.88 197 TYR A CA 1
ATOM 1527 C C . TYR A 1 197 ? 2.065 11.472 -0.425 1.00 89.88 197 TYR A C 1
ATOM 1529 O O . TYR A 1 197 ? 1.465 11.096 0.579 1.00 89.88 197 TYR A O 1
ATOM 1537 N N . LEU A 1 198 ? 1.993 12.729 -0.871 1.00 89.56 198 LEU A N 1
ATOM 1538 C CA . LEU A 1 198 ? 1.233 13.776 -0.185 1.00 89.56 198 LEU A CA 1
ATOM 1539 C C . LEU A 1 198 ? -0.259 13.420 -0.059 1.00 89.56 198 LEU A C 1
ATOM 1541 O O . LEU A 1 198 ? -0.852 13.504 1.018 1.00 89.56 198 LEU A O 1
ATOM 1545 N N . SER A 1 199 ? -0.869 12.957 -1.154 1.00 91.38 199 SER A N 1
ATOM 1546 C CA . SER A 1 199 ? -2.268 12.517 -1.158 1.00 91.38 199 SER A CA 1
ATOM 1547 C C . SER A 1 199 ? -2.474 11.248 -0.331 1.00 91.38 199 SER A C 1
ATOM 1549 O O . SER A 1 199 ? -3.491 11.123 0.348 1.00 91.38 199 SER A O 1
ATOM 1551 N N . ALA A 1 200 ? -1.526 10.311 -0.357 1.00 92.50 200 ALA A N 1
ATOM 1552 C CA . ALA A 1 200 ? -1.573 9.101 0.456 1.00 92.50 200 ALA A CA 1
ATOM 1553 C C . ALA A 1 200 ? -1.548 9.448 1.953 1.00 92.50 200 ALA A C 1
ATOM 1555 O O . ALA A 1 200 ? -2.444 9.033 2.686 1.00 92.50 200 ALA A O 1
ATOM 1556 N N . ALA A 1 201 ? -0.605 10.291 2.387 1.00 90.94 201 ALA A N 1
ATOM 1557 C CA . ALA A 1 201 ? -0.489 10.774 3.763 1.00 90.94 201 ALA A CA 1
ATOM 1558 C C . ALA A 1 201 ? -1.784 11.444 4.260 1.00 90.94 201 ALA A C 1
ATOM 1560 O O . ALA A 1 201 ? -2.299 11.105 5.330 1.00 90.94 201 ALA A O 1
ATOM 1561 N N . GLY A 1 202 ? -2.369 12.335 3.451 1.00 90.69 202 GLY A N 1
ATOM 1562 C CA . GLY A 1 202 ? -3.640 12.994 3.772 1.00 90.69 202 GLY A CA 1
ATOM 1563 C C . GLY A 1 202 ? -4.811 12.017 3.917 1.00 90.69 202 GLY A C 1
ATOM 1564 O O . GLY A 1 202 ? -5.634 12.149 4.830 1.00 90.69 202 GLY A O 1
ATOM 1565 N N . ASN A 1 203 ? -4.869 10.997 3.061 1.00 94.06 203 ASN A N 1
ATOM 1566 C CA . ASN A 1 203 ? -5.898 9.961 3.121 1.00 94.06 203 ASN A CA 1
ATOM 1567 C C . ASN A 1 203 ? -5.729 9.025 4.325 1.00 94.06 203 ASN A C 1
ATOM 1569 O O . ASN A 1 203 ? -6.717 8.720 4.994 1.00 94.06 203 ASN A O 1
ATOM 1573 N N . TYR A 1 204 ? -4.499 8.648 4.679 1.00 93.06 204 TYR A N 1
ATOM 1574 C CA . TYR A 1 204 ? -4.214 7.880 5.895 1.00 93.06 204 TYR A CA 1
ATOM 1575 C C . TYR A 1 204 ? -4.595 8.646 7.164 1.00 93.06 204 TYR A C 1
ATOM 1577 O O . TYR A 1 204 ? -5.266 8.094 8.039 1.00 93.06 204 TYR A O 1
ATOM 1585 N N . ARG A 1 205 ? -4.277 9.945 7.236 1.00 90.19 205 ARG A N 1
ATOM 1586 C CA . ARG A 1 205 ? -4.737 10.811 8.334 1.00 90.19 205 ARG A CA 1
ATOM 1587 C C . ARG A 1 205 ? -6.261 10.910 8.384 1.00 90.19 205 ARG A C 1
ATOM 1589 O O . ARG A 1 205 ? -6.846 10.838 9.461 1.00 90.19 205 ARG A O 1
ATOM 1596 N N . THR A 1 206 ? -6.914 11.019 7.229 1.00 91.56 206 THR A N 1
ATOM 1597 C CA . THR A 1 206 ? -8.381 11.039 7.144 1.00 91.56 206 THR A CA 1
ATOM 1598 C C . THR A 1 206 ? -8.995 9.723 7.627 1.00 91.56 206 THR A C 1
ATOM 1600 O O . THR A 1 206 ? -10.002 9.746 8.338 1.00 91.56 206 THR A O 1
ATOM 1603 N N . ALA A 1 207 ? -8.397 8.578 7.287 1.00 93.75 207 ALA A N 1
ATOM 1604 C CA . ALA A 1 207 ? -8.830 7.268 7.768 1.00 93.75 207 ALA A CA 1
ATOM 1605 C C . ALA A 1 207 ? -8.714 7.168 9.297 1.00 93.75 207 ALA A C 1
ATOM 1607 O O . ALA A 1 207 ? -9.679 6.770 9.951 1.00 93.75 207 ALA A O 1
ATOM 1608 N N . LEU A 1 208 ? -7.590 7.622 9.866 1.00 91.19 208 LEU A N 1
ATOM 1609 C CA . LEU A 1 208 ? -7.381 7.708 11.313 1.00 91.19 208 LEU A CA 1
ATOM 1610 C C . LEU A 1 208 ? -8.447 8.577 11.989 1.00 91.19 208 LEU A C 1
ATOM 1612 O O . LEU A 1 208 ? -9.123 8.128 12.911 1.00 91.19 208 LEU A O 1
ATOM 1616 N N . ASP A 1 209 ? -8.653 9.801 11.503 1.00 88.94 209 ASP A N 1
ATOM 1617 C CA . ASP A 1 209 ? -9.631 10.735 12.070 1.00 88.94 209 ASP A CA 1
ATOM 1618 C C . ASP A 1 209 ? -11.061 10.176 12.050 1.00 88.94 209 ASP A C 1
ATOM 1620 O O . ASP A 1 209 ? -11.834 10.400 12.988 1.00 88.94 209 ASP A O 1
ATOM 1624 N N . ARG A 1 210 ? -11.430 9.460 10.981 1.00 91.62 210 ARG A N 1
ATOM 1625 C CA . ARG A 1 210 ? -12.738 8.804 10.852 1.00 91.62 210 ARG A CA 1
ATOM 1626 C C . ARG A 1 210 ? -12.865 7.619 11.807 1.00 91.62 210 ARG A C 1
ATOM 1628 O O . ARG A 1 210 ? -13.886 7.530 12.480 1.00 91.62 210 ARG A O 1
ATOM 1635 N N . ALA A 1 211 ? -11.832 6.786 11.933 1.00 91.31 211 ALA A N 1
ATOM 1636 C CA . ALA A 1 211 ? -11.814 5.679 12.889 1.00 91.31 211 ALA A CA 1
ATOM 1637 C C . ALA A 1 211 ? -11.960 6.182 14.335 1.00 91.31 211 ALA A C 1
ATOM 1639 O O . ALA A 1 211 ? -12.759 5.664 15.109 1.00 91.31 211 ALA A O 1
ATOM 1640 N N . MET A 1 212 ? -11.268 7.270 14.688 1.00 87.38 212 MET A N 1
ATOM 1641 C CA . MET A 1 212 ? -11.372 7.863 16.027 1.00 87.38 212 MET A CA 1
ATOM 1642 C C . MET A 1 212 ? -12.765 8.434 16.318 1.00 87.38 212 MET A C 1
ATOM 1644 O O . MET A 1 212 ? -13.243 8.347 17.446 1.00 87.38 212 MET A O 1
ATOM 1648 N N . LYS A 1 213 ? -13.433 9.024 15.317 1.00 85.75 213 LYS A N 1
ATOM 1649 C CA . LYS A 1 213 ? -14.820 9.509 15.462 1.00 85.75 213 LYS A CA 1
ATOM 1650 C C . LYS A 1 213 ? -15.822 8.372 15.644 1.00 85.75 213 LYS A C 1
ATOM 1652 O O . LYS A 1 213 ? -16.814 8.566 16.336 1.00 85.75 213 LYS A O 1
ATOM 1657 N N . ASP A 1 214 ? -15.568 7.239 15.004 1.00 87.69 214 ASP A N 1
ATOM 1658 C CA . ASP A 1 214 ? -16.421 6.056 15.056 1.00 87.69 214 ASP A CA 1
ATOM 1659 C C . ASP A 1 214 ? -16.326 5.341 16.414 1.00 87.69 214 ASP A C 1
ATOM 1661 O O . ASP A 1 214 ? -17.347 4.984 16.994 1.00 87.69 214 ASP A O 1
ATOM 1665 N N . ILE A 1 215 ? -15.118 5.222 16.976 1.00 82.94 215 ILE A N 1
ATOM 1666 C CA . ILE A 1 215 ? -14.889 4.554 18.272 1.00 82.94 215 ILE A CA 1
ATOM 1667 C C . ILE A 1 215 ? -15.238 5.448 19.467 1.00 82.94 215 ILE A C 1
ATOM 1669 O O . ILE A 1 215 ? -15.722 4.956 20.484 1.00 82.94 215 ILE A O 1
ATOM 1673 N N . ALA A 1 216 ? -15.022 6.762 19.357 1.00 76.06 216 ALA A N 1
ATOM 1674 C CA . ALA A 1 216 ? -15.335 7.733 20.407 1.00 76.06 216 ALA A CA 1
ATOM 1675 C C . ALA A 1 216 ? -16.344 8.802 19.922 1.00 76.06 216 ALA A C 1
ATOM 1677 O O . ALA A 1 216 ? -16.001 9.993 19.832 1.00 76.06 216 ALA A O 1
ATOM 1678 N N . PRO A 1 217 ? -17.599 8.409 19.612 1.00 63.25 217 PRO A N 1
ATOM 1679 C CA . PRO A 1 217 ? -18.639 9.313 19.136 1.00 63.25 217 PRO A CA 1
ATOM 1680 C C . PRO A 1 217 ? -19.071 10.244 20.276 1.00 63.25 217 PRO A C 1
ATOM 1682 O O . PRO A 1 217 ? -19.831 9.879 21.164 1.00 63.25 217 PRO A O 1
ATOM 1685 N N . GLY A 1 218 ? -18.527 11.458 20.283 1.00 63.34 218 GLY A N 1
ATOM 1686 C CA . GLY A 1 218 ? -18.719 12.438 21.361 1.00 63.34 218 GLY A CA 1
ATOM 1687 C C . GLY A 1 218 ? -17.444 13.199 21.711 1.00 63.34 218 GLY A C 1
ATOM 1688 O O . GLY A 1 218 ? -17.498 14.240 22.363 1.00 63.34 218 GLY A O 1
ATOM 1689 N N . GLY A 1 219 ? -16.291 12.733 21.221 1.00 60.94 219 GLY A N 1
ATOM 1690 C CA . GLY A 1 219 ? -15.033 13.441 21.378 1.00 60.94 219 GLY A CA 1
ATOM 1691 C C . GLY A 1 219 ? -14.975 14.717 20.536 1.00 60.94 219 GLY A C 1
ATOM 1692 O O . GLY A 1 219 ? -14.519 14.691 19.392 1.00 60.94 219 GLY A O 1
ATOM 1693 N N . THR A 1 220 ? -15.395 15.851 21.099 1.00 64.75 220 THR A N 1
ATOM 1694 C CA . THR A 1 220 ? -15.049 17.174 20.559 1.00 64.75 220 THR A CA 1
ATOM 1695 C C . THR A 1 220 ? -13.557 17.422 20.771 1.00 64.75 220 THR A C 1
ATOM 1697 O O . THR A 1 220 ? -13.005 17.016 21.799 1.00 64.75 220 THR A O 1
ATOM 1700 N N . GLY A 1 221 ? -12.891 18.036 19.792 1.00 73.75 221 GLY A N 1
ATOM 1701 C CA . GLY A 1 221 ? -11.466 18.345 19.887 1.00 73.75 221 GLY A CA 1
ATOM 1702 C C . GLY A 1 221 ? -10.615 17.905 18.699 1.00 73.75 221 GLY A C 1
ATOM 1703 O O . GLY A 1 221 ? -11.097 17.299 17.737 1.00 73.75 221 GLY A O 1
ATOM 1704 N N . THR A 1 222 ? -9.329 18.237 18.779 1.00 81.19 222 THR A N 1
ATOM 1705 C CA . THR A 1 222 ? -8.303 17.861 17.796 1.00 81.19 222 THR A CA 1
ATOM 1706 C C . THR A 1 222 ? -8.033 16.353 17.828 1.00 81.19 222 THR A C 1
ATOM 1708 O O . THR A 1 222 ? -8.362 15.679 18.803 1.00 81.19 222 THR A O 1
ATOM 1711 N N . LEU A 1 223 ? -7.412 15.802 16.776 1.00 79.62 223 LEU A N 1
ATOM 1712 C CA . LEU A 1 223 ? -6.995 14.391 16.742 1.00 79.62 223 LEU A CA 1
ATOM 1713 C C . LEU A 1 223 ? -6.172 14.012 17.984 1.00 79.62 223 LEU A C 1
ATOM 1715 O O . LEU A 1 223 ? -6.434 12.988 18.602 1.00 79.62 223 LEU A O 1
ATOM 1719 N N . PHE A 1 224 ? -5.260 14.892 18.404 1.00 82.31 224 PHE A N 1
ATOM 1720 C CA . PHE A 1 224 ? -4.478 14.729 19.629 1.00 82.31 224 PHE A CA 1
ATOM 1721 C C . PHE A 1 224 ? -5.366 14.512 20.862 1.00 82.31 224 PHE A C 1
ATOM 1723 O O . PHE A 1 224 ? -5.211 13.523 21.561 1.00 82.31 224 PHE A O 1
ATOM 1730 N N . GLN A 1 225 ? -6.367 15.371 21.074 1.00 83.25 225 GLN A N 1
ATOM 1731 C CA . GLN A 1 225 ? -7.279 15.250 22.218 1.00 83.25 225 GLN A CA 1
ATOM 1732 C C . GLN A 1 225 ? -8.106 13.957 22.192 1.00 83.25 225 GLN A C 1
ATOM 1734 O O . GLN A 1 225 ? -8.542 13.484 23.237 1.00 83.25 225 GLN A O 1
ATOM 1739 N N . LYS A 1 226 ? -8.353 13.386 21.009 1.00 82.56 226 LYS A N 1
ATOM 1740 C CA . LYS A 1 226 ? -9.028 12.088 20.888 1.00 82.56 226 LYS A CA 1
ATOM 1741 C C . LYS A 1 226 ? -8.101 10.932 21.257 1.00 82.56 226 LYS A C 1
ATOM 1743 O O . LYS A 1 226 ? -8.561 10.010 21.919 1.00 82.56 226 LYS A O 1
ATOM 1748 N N . ILE A 1 227 ? -6.830 11.005 20.860 1.00 81.81 227 ILE A N 1
ATOM 1749 C CA . ILE A 1 227 ? -5.806 10.007 21.203 1.00 81.81 227 ILE A CA 1
ATOM 1750 C C . ILE A 1 227 ? -5.585 9.978 22.720 1.00 81.81 227 ILE A C 1
ATOM 1752 O O . ILE A 1 227 ? -5.693 8.913 23.317 1.00 81.81 227 ILE A O 1
ATOM 1756 N N . GLU A 1 228 ? -5.402 11.141 23.353 1.00 83.88 228 GLU A N 1
ATOM 1757 C CA . GLU A 1 228 ? -5.214 11.247 24.812 1.00 83.88 228 GLU A CA 1
ATOM 1758 C C . GLU A 1 228 ? -6.380 10.623 25.589 1.00 83.88 228 GLU A C 1
ATOM 1760 O O . GLU A 1 228 ? -6.178 9.844 26.511 1.00 83.88 228 GLU A O 1
ATOM 1765 N N . ARG A 1 229 ? -7.626 10.856 25.158 1.00 83.50 229 ARG A N 1
ATOM 1766 C CA . ARG A 1 229 ? -8.795 10.234 25.801 1.00 83.50 229 ARG A CA 1
ATOM 1767 C C . ARG A 1 229 ? -8.808 8.708 25.688 1.00 83.50 229 ARG A C 1
ATOM 1769 O O . ARG A 1 229 ? -9.313 8.044 26.588 1.00 83.50 229 ARG A O 1
ATOM 1776 N N . LEU A 1 230 ? -8.305 8.146 24.586 1.00 81.75 230 LEU A N 1
ATOM 1777 C CA . LEU A 1 230 ? -8.175 6.692 24.439 1.00 81.75 230 LEU A CA 1
ATOM 1778 C C . LEU A 1 230 ? -7.066 6.135 25.334 1.00 81.75 230 LEU A C 1
ATOM 1780 O O . LEU A 1 230 ? -7.227 5.035 25.869 1.00 81.75 230 LEU A O 1
ATOM 1784 N N . ALA A 1 231 ? -5.986 6.897 25.514 1.00 84.31 231 ALA A N 1
ATOM 1785 C CA . ALA A 1 231 ? -4.914 6.577 26.446 1.00 84.31 231 ALA A CA 1
ATOM 1786 C C . ALA A 1 231 ? -5.427 6.585 27.896 1.00 84.31 231 ALA A C 1
ATOM 1788 O O . ALA A 1 231 ? -5.282 5.584 28.597 1.00 84.31 231 ALA A O 1
ATOM 1789 N N . ASP A 1 232 ? -6.136 7.642 28.303 1.00 84.31 232 ASP A N 1
ATOM 1790 C CA . ASP A 1 232 ? -6.752 7.774 29.633 1.00 84.31 232 ASP A CA 1
ATOM 1791 C C . ASP A 1 232 ? -7.746 6.639 29.926 1.00 84.31 232 ASP A C 1
ATOM 1793 O O . ASP A 1 232 ? -7.832 6.129 31.046 1.00 84.31 232 ASP A O 1
ATOM 1797 N N . ALA A 1 233 ? -8.493 6.209 28.906 1.00 83.88 233 ALA A N 1
ATOM 1798 C CA . ALA A 1 233 ? -9.443 5.107 29.009 1.00 83.88 233 ALA A CA 1
ATOM 1799 C C . ALA A 1 233 ? -8.783 3.715 29.018 1.00 83.88 233 ALA A C 1
ATOM 1801 O O . ALA A 1 233 ? -9.491 2.723 29.192 1.00 83.88 233 ALA A O 1
ATOM 1802 N N . ASN A 1 234 ? -7.462 3.616 28.812 1.00 82.06 234 ASN A N 1
ATOM 1803 C CA . ASN A 1 234 ? -6.740 2.358 28.574 1.00 82.06 234 ASN A CA 1
ATOM 1804 C C . ASN A 1 234 ? -7.394 1.495 27.475 1.00 82.06 234 ASN A C 1
ATOM 1806 O O . ASN A 1 234 ? -7.382 0.265 27.534 1.00 82.06 234 ASN A O 1
ATOM 1810 N N . ALA A 1 235 ? -8.001 2.143 26.475 1.00 82.19 235 ALA A N 1
ATOM 1811 C CA . ALA A 1 235 ? -8.724 1.465 25.399 1.00 82.19 235 ALA A CA 1
ATOM 1812 C C . ALA A 1 235 ? -7.776 0.840 24.363 1.00 82.19 235 ALA A C 1
ATOM 1814 O O . ALA A 1 235 ? -8.175 -0.058 23.621 1.00 82.19 235 ALA A O 1
ATOM 1815 N N . LEU A 1 236 ? -6.529 1.316 24.310 1.00 84.56 236 LEU A N 1
ATOM 1816 C CA . LEU A 1 236 ? -5.474 0.835 23.425 1.00 84.56 236 LEU A CA 1
ATOM 1817 C C . LEU A 1 236 ? -4.178 0.594 24.214 1.00 84.56 236 LEU A C 1
ATOM 1819 O O . LEU A 1 236 ? -3.931 1.287 25.202 1.00 84.56 236 LEU A O 1
ATOM 1823 N N . PRO A 1 237 ? -3.321 -0.347 23.775 1.00 87.38 237 PRO A N 1
ATOM 1824 C CA . PRO A 1 237 ? -1.979 -0.499 24.331 1.00 87.38 237 PRO A CA 1
ATOM 1825 C C . PRO A 1 237 ? -1.163 0.793 24.198 1.00 87.38 237 PRO A C 1
ATOM 1827 O O . PRO A 1 237 ? -1.227 1.449 23.158 1.00 87.38 237 PRO A O 1
ATOM 1830 N N . THR A 1 238 ? -0.336 1.116 25.197 1.00 86.62 238 THR A N 1
ATOM 1831 C CA . THR A 1 238 ? 0.512 2.326 25.198 1.00 86.62 238 THR A CA 1
ATOM 1832 C C . THR A 1 238 ? 1.383 2.433 23.946 1.00 86.62 238 THR A C 1
ATOM 1834 O O . THR A 1 238 ? 1.427 3.489 23.333 1.00 86.62 238 THR A O 1
ATOM 1837 N N . SER A 1 239 ? 1.959 1.322 23.475 1.00 86.31 239 SER A N 1
ATOM 1838 C CA . SER A 1 239 ? 2.752 1.311 22.238 1.00 86.31 239 SER A CA 1
ATOM 1839 C C . SER A 1 239 ? 1.965 1.757 21.002 1.00 86.31 239 SER A C 1
ATOM 1841 O O . SER A 1 239 ? 2.536 2.345 20.090 1.00 86.31 239 SER A O 1
ATOM 1843 N N . MET A 1 240 ? 0.655 1.495 20.961 1.00 86.06 240 MET A N 1
ATOM 1844 C CA . MET A 1 240 ? -0.215 1.959 19.882 1.00 86.06 240 MET A CA 1
ATOM 1845 C C . MET A 1 240 ? -0.465 3.463 19.998 1.00 86.06 240 MET A C 1
ATOM 1847 O O . MET A 1 240 ? -0.439 4.155 18.987 1.00 86.06 240 MET A O 1
ATOM 1851 N N . ILE A 1 241 ? -0.681 3.964 21.217 1.00 86.44 241 ILE A N 1
ATOM 1852 C CA . ILE A 1 241 ? -0.850 5.396 21.491 1.00 86.44 241 ILE A CA 1
ATOM 1853 C C . ILE A 1 241 ? 0.407 6.171 21.079 1.00 86.44 241 ILE A C 1
ATOM 1855 O O . ILE A 1 241 ? 0.296 7.148 20.340 1.00 86.44 241 ILE A O 1
ATOM 1859 N N . ASP A 1 242 ? 1.592 5.697 21.466 1.00 84.81 242 ASP A N 1
ATOM 1860 C CA . ASP A 1 242 ? 2.873 6.326 21.121 1.00 84.81 242 ASP A CA 1
ATOM 1861 C C . ASP A 1 242 ? 3.038 6.450 19.596 1.00 84.81 242 ASP A C 1
ATOM 1863 O O . ASP A 1 242 ? 3.290 7.537 19.072 1.00 84.81 242 ASP A O 1
ATOM 1867 N N . LEU A 1 243 ? 2.759 5.368 18.861 1.00 81.88 243 LEU A N 1
ATOM 1868 C CA . LEU A 1 243 ? 2.782 5.366 17.395 1.00 81.88 243 LEU A CA 1
ATOM 1869 C C . LEU A 1 243 ? 1.756 6.337 16.772 1.00 81.88 243 LEU A C 1
ATOM 1871 O O . LEU A 1 243 ? 2.037 6.967 15.749 1.00 81.88 243 LEU A O 1
ATOM 1875 N N . MET A 1 244 ? 0.573 6.513 17.380 1.00 84.19 244 MET A N 1
ATOM 1876 C CA . MET A 1 244 ? -0.411 7.510 16.922 1.00 84.19 244 MET A CA 1
ATOM 1877 C C . MET A 1 244 ? 0.113 8.943 17.071 1.00 84.19 244 MET A C 1
ATOM 1879 O O . MET A 1 244 ? -0.210 9.800 16.240 1.00 84.19 244 MET A O 1
ATOM 1883 N N . HIS A 1 245 ? 0.898 9.220 18.116 1.00 81.19 245 HIS A N 1
ATOM 1884 C CA . HIS A 1 245 ? 1.519 10.529 18.314 1.00 81.19 245 HIS A CA 1
ATOM 1885 C C . HIS A 1 245 ? 2.613 10.806 17.292 1.00 81.19 245 HIS A C 1
ATOM 1887 O O . HIS A 1 245 ? 2.670 11.926 16.778 1.00 81.19 245 HIS A O 1
ATOM 1893 N N . GLU A 1 246 ? 3.425 9.802 16.965 1.00 75.44 246 GLU A N 1
ATOM 1894 C CA . GLU A 1 246 ? 4.467 9.913 15.946 1.00 75.44 246 GLU A CA 1
ATOM 1895 C C . GLU A 1 246 ? 3.846 10.271 14.594 1.00 75.44 246 GLU A C 1
ATOM 1897 O O . GLU A 1 246 ? 4.125 11.330 14.040 1.00 75.44 246 GLU A O 1
ATOM 1902 N N . ILE A 1 247 ? 2.868 9.501 14.121 1.00 72.50 247 ILE A N 1
ATOM 1903 C CA . ILE A 1 247 ? 2.267 9.659 12.780 1.00 72.50 247 ILE A CA 1
ATOM 1904 C C . ILE A 1 247 ? 1.480 10.951 12.571 1.00 72.50 247 ILE A C 1
ATOM 1906 O O . ILE A 1 247 ? 1.107 11.313 11.452 1.00 72.50 247 ILE A O 1
ATOM 1910 N N . ARG A 1 248 ? 1.315 11.746 13.622 1.00 66.56 248 ARG A N 1
ATOM 1911 C CA . ARG A 1 248 ? 0.827 13.115 13.506 1.00 66.56 248 ARG A CA 1
ATOM 1912 C C . ARG A 1 248 ? 1.701 13.975 12.573 1.00 66.56 248 ARG A C 1
ATOM 1914 O O . ARG A 1 248 ? 1.157 14.912 11.977 1.00 66.56 248 ARG A O 1
ATOM 1921 N N . PHE A 1 249 ? 2.982 13.631 12.366 1.00 65.00 249 PHE A N 1
ATOM 1922 C CA . PHE A 1 249 ? 3.836 14.292 11.366 1.00 65.00 249 PHE A CA 1
ATOM 1923 C C . PHE A 1 249 ? 3.268 14.190 9.940 1.00 65.00 249 PHE A C 1
ATOM 1925 O O . PHE A 1 249 ? 3.365 15.171 9.201 1.00 65.00 249 PHE A O 1
ATOM 1932 N N . LEU A 1 250 ? 2.572 13.094 9.582 1.00 66.69 250 LEU A N 1
ATOM 1933 C CA . LEU A 1 250 ? 2.040 12.879 8.225 1.00 66.69 250 LEU A CA 1
ATOM 1934 C C . LEU A 1 250 ? 1.059 13.960 7.776 1.00 66.69 250 LEU A C 1
ATOM 1936 O O . LEU A 1 250 ? 0.860 14.133 6.581 1.00 66.69 250 LEU A O 1
ATOM 1940 N N . GLY A 1 251 ? 0.427 14.687 8.702 1.00 60.44 251 GLY A N 1
ATOM 1941 C CA . GLY A 1 251 ? -0.404 15.832 8.326 1.00 60.44 251 GLY A CA 1
ATOM 1942 C C . GLY A 1 251 ? 0.111 17.191 8.774 1.00 60.44 251 GLY A C 1
ATOM 1943 O O . GLY A 1 251 ? -0.548 18.176 8.471 1.00 60.44 251 GLY A O 1
ATOM 1944 N N . ASN A 1 252 ? 1.241 17.267 9.479 1.00 60.09 252 ASN A N 1
ATOM 1945 C CA . ASN A 1 252 ? 1.917 18.550 9.685 1.00 60.09 252 ASN A CA 1
ATOM 1946 C C . ASN A 1 252 ? 2.702 18.932 8.419 1.00 60.09 252 ASN A C 1
ATOM 1948 O O . ASN A 1 252 ? 2.577 20.061 7.964 1.00 60.09 252 ASN A O 1
ATOM 1952 N N . GLN A 1 253 ? 3.370 17.964 7.778 1.00 56.56 253 GLN A N 1
ATOM 1953 C CA . GLN A 1 253 ? 4.113 18.180 6.526 1.00 56.56 253 GLN A CA 1
ATOM 1954 C C . GLN A 1 253 ? 3.215 18.599 5.343 1.00 56.56 253 GLN A C 1
ATOM 1956 O O . GLN A 1 253 ? 3.669 19.297 4.448 1.00 56.56 253 GLN A O 1
ATOM 1961 N N . ILE A 1 254 ? 1.913 18.269 5.361 1.00 59.09 254 ILE A N 1
ATOM 1962 C CA . ILE A 1 254 ? 0.956 18.699 4.317 1.00 59.09 254 ILE A CA 1
ATOM 1963 C C . ILE A 1 254 ? 0.827 20.232 4.251 1.00 59.09 254 ILE A C 1
ATOM 1965 O O . ILE A 1 254 ? 0.480 20.780 3.205 1.00 59.09 254 ILE A O 1
ATOM 1969 N N . HIS A 1 255 ? 1.093 20.933 5.356 1.00 60.09 255 HIS A N 1
ATOM 1970 C CA . HIS A 1 255 ? 1.021 22.391 5.410 1.00 60.09 255 HIS A CA 1
ATOM 1971 C C . HIS A 1 255 ? 2.327 23.088 5.003 1.00 60.09 255 HIS A C 1
ATOM 1973 O O . HIS A 1 255 ? 2.272 24.263 4.642 1.00 60.09 255 HIS A O 1
ATOM 1979 N N . ASP A 1 256 ? 3.456 22.375 4.989 1.00 60.31 256 ASP A N 1
ATOM 1980 C CA . ASP A 1 256 ? 4.790 22.956 4.788 1.00 60.31 256 ASP A CA 1
ATOM 1981 C C . ASP A 1 256 ? 5.260 22.944 3.315 1.00 60.31 256 ASP A C 1
ATOM 1983 O O . ASP A 1 256 ? 6.391 23.309 3.026 1.00 60.31 256 ASP A O 1
ATOM 1987 N N . MET A 1 257 ? 4.378 22.614 2.360 1.00 55.19 257 MET A N 1
ATOM 1988 C CA . MET A 1 257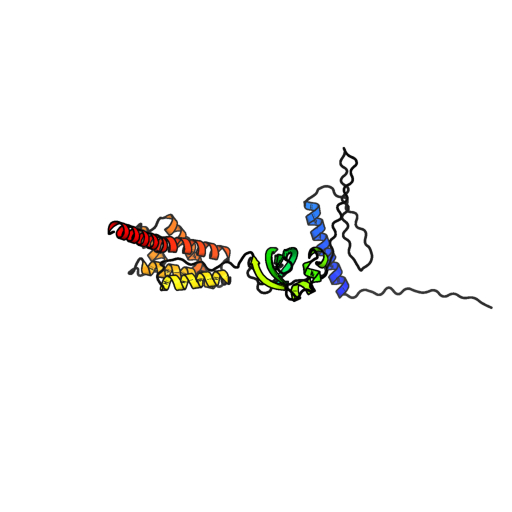 ? 4.604 22.608 0.894 1.00 55.19 257 MET A CA 1
ATOM 1989 C C . MET A 1 257 ? 5.701 21.668 0.360 1.00 55.19 257 MET A C 1
ATOM 1991 O O . MET A 1 257 ? 5.808 21.524 -0.859 1.00 55.19 257 MET A O 1
ATOM 1995 N N . ASP A 1 258 ? 6.455 20.995 1.225 1.00 68.19 258 ASP A N 1
ATOM 1996 C CA . ASP A 1 258 ? 7.416 19.968 0.833 1.00 68.19 258 ASP A CA 1
ATOM 1997 C C . ASP A 1 258 ? 6.733 18.603 0.646 1.00 68.19 258 ASP A C 1
ATOM 1999 O O . ASP A 1 258 ? 5.818 18.223 1.385 1.00 68.19 258 ASP A O 1
ATOM 2003 N N . ASP A 1 259 ? 7.180 17.847 -0.361 1.00 76.38 259 ASP A N 1
ATOM 2004 C CA . ASP A 1 259 ? 6.732 16.469 -0.558 1.00 76.38 259 ASP A CA 1
ATOM 2005 C C . ASP A 1 259 ? 7.210 15.598 0.621 1.00 76.38 259 ASP A C 1
ATOM 2007 O O . ASP A 1 259 ? 8.398 15.629 0.957 1.00 76.38 259 ASP A O 1
ATOM 2011 N N . PRO A 1 260 ? 6.325 14.795 1.248 1.00 83.38 260 PRO A N 1
ATOM 2012 C CA . PRO A 1 260 ? 6.718 13.941 2.361 1.00 83.38 260 PRO A CA 1
ATOM 2013 C C . PRO A 1 260 ? 7.674 12.842 1.888 1.00 83.38 260 PRO A C 1
ATOM 2015 O O . PRO A 1 260 ? 7.539 12.331 0.768 1.00 83.38 260 PRO A O 1
ATOM 2018 N N . ASP A 1 261 ? 8.600 12.434 2.759 1.00 86.00 261 ASP A N 1
ATOM 2019 C CA . ASP A 1 261 ? 9.514 11.327 2.472 1.00 86.00 261 ASP A CA 1
ATOM 2020 C C . ASP A 1 261 ? 8.698 10.052 2.159 1.00 86.00 261 ASP A C 1
ATOM 2022 O O . ASP A 1 261 ? 7.834 9.648 2.949 1.00 86.00 261 ASP A O 1
ATOM 2026 N N . PRO A 1 262 ? 8.928 9.395 1.005 1.00 87.81 262 PRO A N 1
ATOM 2027 C CA . PRO A 1 262 ? 8.289 8.130 0.671 1.00 87.81 262 PRO A CA 1
ATOM 2028 C C . PRO A 1 262 ? 8.361 7.069 1.774 1.00 87.81 262 PRO A C 1
ATOM 2030 O O . PRO A 1 262 ? 7.413 6.293 1.918 1.00 87.81 262 PRO A O 1
ATOM 2033 N N . GLU A 1 263 ? 9.463 6.995 2.523 1.00 87.31 263 GLU A N 1
ATOM 2034 C CA . GLU A 1 263 ? 9.625 6.009 3.599 1.00 87.31 263 GLU A CA 1
ATOM 2035 C C . GLU A 1 263 ? 8.759 6.349 4.814 1.00 87.31 263 GLU A C 1
ATOM 2037 O O . GLU A 1 263 ? 8.097 5.463 5.358 1.00 87.31 263 GLU A O 1
ATOM 2042 N N . ASP A 1 264 ? 8.642 7.630 5.156 1.00 87.06 264 ASP A N 1
ATOM 2043 C CA . ASP A 1 264 ? 7.751 8.111 6.215 1.00 87.06 264 ASP A CA 1
ATOM 2044 C C . ASP A 1 264 ? 6.278 7.815 5.890 1.00 87.06 264 ASP A C 1
ATOM 2046 O O . ASP A 1 264 ? 5.509 7.360 6.745 1.00 87.06 264 ASP A O 1
ATOM 2050 N N . VAL A 1 265 ? 5.867 8.008 4.629 1.00 90.31 265 VAL A N 1
ATOM 2051 C CA . VAL A 1 265 ? 4.498 7.687 4.188 1.00 90.31 265 VAL A CA 1
ATOM 2052 C C . VAL A 1 265 ? 4.228 6.187 4.236 1.00 90.31 265 VAL A C 1
ATOM 2054 O O . VAL A 1 265 ? 3.138 5.785 4.649 1.00 90.31 265 VAL A O 1
ATOM 2057 N N . LYS A 1 266 ? 5.193 5.343 3.855 1.00 90.06 266 LYS A N 1
ATOM 2058 C CA . LYS A 1 266 ? 5.058 3.881 3.972 1.00 90.06 266 LYS A CA 1
ATOM 2059 C C . LYS A 1 266 ? 4.964 3.441 5.429 1.00 90.06 266 LYS A C 1
ATOM 2061 O O . LYS A 1 266 ? 4.061 2.672 5.751 1.00 90.06 266 LYS A O 1
ATOM 2066 N N . ALA A 1 267 ? 5.819 3.969 6.304 1.00 89.12 267 ALA A N 1
ATOM 2067 C CA . ALA A 1 267 ? 5.780 3.677 7.735 1.00 89.12 267 ALA A CA 1
ATOM 2068 C C . ALA A 1 267 ? 4.421 4.058 8.343 1.00 89.12 267 ALA A C 1
ATOM 2070 O O . ALA A 1 267 ? 3.802 3.269 9.061 1.00 89.12 267 ALA A O 1
ATOM 2071 N N . GLY A 1 268 ? 3.890 5.229 7.980 1.00 90.25 268 GLY A N 1
ATOM 2072 C CA . GLY A 1 268 ? 2.556 5.634 8.407 1.00 90.25 268 GLY A CA 1
ATOM 2073 C C . GLY A 1 268 ? 1.437 4.760 7.835 1.00 90.25 268 GLY A C 1
ATOM 2074 O O . GLY A 1 268 ? 0.474 4.453 8.536 1.00 90.25 268 GLY A O 1
ATOM 2075 N N . ALA A 1 269 ? 1.571 4.293 6.595 1.00 92.44 269 ALA A N 1
ATOM 2076 C CA . ALA A 1 269 ? 0.629 3.359 5.990 1.00 92.44 269 ALA A CA 1
ATOM 2077 C C . ALA A 1 269 ? 0.621 1.995 6.711 1.00 92.44 269 ALA A C 1
ATOM 2079 O O . ALA A 1 269 ? -0.445 1.420 6.949 1.00 92.44 269 ALA A O 1
ATOM 2080 N N . ASP A 1 270 ? 1.796 1.477 7.075 1.00 92.38 270 ASP A N 1
ATOM 2081 C CA . ASP A 1 270 ? 1.957 0.233 7.842 1.00 92.38 270 ASP A CA 1
ATOM 2082 C C . ASP A 1 270 ? 1.309 0.334 9.219 1.00 92.38 270 ASP A C 1
ATOM 2084 O O . ASP A 1 270 ? 0.548 -0.550 9.623 1.00 92.38 270 ASP A O 1
ATOM 2088 N N . PHE A 1 271 ? 1.527 1.448 9.907 1.00 91.25 271 PHE A N 1
ATOM 2089 C CA . PHE A 1 271 ? 0.870 1.711 11.176 1.00 91.25 271 PHE A CA 1
ATOM 2090 C C . PHE A 1 271 ? -0.650 1.809 11.049 1.00 91.25 271 PHE A C 1
ATOM 2092 O O . PHE A 1 271 ? -1.363 1.164 11.813 1.00 91.25 271 PHE A O 1
ATOM 2099 N N . ILE A 1 272 ? -1.169 2.601 10.103 1.00 93.12 272 ILE A N 1
ATOM 2100 C CA . ILE A 1 272 ? -2.622 2.739 9.934 1.00 93.12 272 ILE A CA 1
ATOM 2101 C C . ILE A 1 272 ? -3.241 1.384 9.614 1.00 93.12 272 ILE A C 1
ATOM 2103 O O . ILE A 1 272 ? -4.305 1.063 10.139 1.00 93.12 272 ILE A O 1
ATOM 2107 N N . THR A 1 273 ? -2.549 0.557 8.831 1.00 95.00 273 THR A N 1
ATOM 2108 C CA . THR A 1 273 ? -2.966 -0.823 8.586 1.00 95.00 273 THR A CA 1
ATOM 2109 C C . THR A 1 273 ? -3.051 -1.616 9.887 1.00 95.00 273 THR A C 1
ATOM 2111 O O . THR A 1 273 ? -4.092 -2.202 10.177 1.00 95.00 273 THR A O 1
ATOM 2114 N N . LEU A 1 274 ? -1.998 -1.590 10.709 1.00 93.25 274 LEU A N 1
ATOM 2115 C CA . LEU A 1 274 ? -1.962 -2.285 11.997 1.00 93.25 274 LEU A CA 1
ATOM 2116 C C . LEU A 1 274 ? -3.084 -1.821 12.937 1.00 93.25 274 LEU A C 1
ATOM 2118 O O . LEU A 1 274 ? -3.800 -2.647 13.508 1.00 93.25 274 LEU A O 1
ATOM 2122 N N . LEU A 1 275 ? -3.255 -0.507 13.078 1.00 92.25 275 LEU A N 1
ATOM 2123 C CA . LEU A 1 275 ? -4.265 0.101 13.935 1.00 92.25 275 LEU A CA 1
ATOM 2124 C C . LEU A 1 275 ? -5.676 -0.291 13.485 1.00 92.25 275 LEU A C 1
ATOM 2126 O O . LEU A 1 275 ? -6.482 -0.741 14.295 1.00 92.25 275 LEU A O 1
ATOM 2130 N N . LEU A 1 276 ? -5.987 -0.154 12.196 1.00 94.56 276 LEU A N 1
ATOM 2131 C CA . LEU A 1 276 ? -7.306 -0.486 11.659 1.00 94.56 276 LEU A CA 1
ATOM 2132 C C . LEU A 1 276 ? -7.606 -1.988 11.748 1.00 94.56 276 LEU A C 1
ATOM 2134 O O . LEU A 1 276 ? -8.732 -2.367 12.082 1.00 94.56 276 LEU A O 1
ATOM 2138 N N . SER A 1 277 ? -6.608 -2.846 11.525 1.00 94.81 277 SER A N 1
ATOM 2139 C CA . SER A 1 277 ? -6.748 -4.285 11.756 1.00 94.81 277 SER A CA 1
ATOM 2140 C C . SER A 1 277 ? -7.034 -4.596 13.227 1.00 94.81 277 SER A C 1
ATOM 2142 O O . SER A 1 277 ? -7.884 -5.438 13.519 1.00 94.81 277 SER A O 1
ATOM 2144 N N . TYR A 1 278 ? -6.388 -3.898 14.163 1.00 92.81 278 TYR A N 1
ATOM 2145 C CA . TYR A 1 278 ? -6.657 -4.056 15.593 1.00 92.81 278 TYR A CA 1
ATOM 2146 C C . TYR A 1 278 ? -8.069 -3.595 15.981 1.00 92.81 278 TYR A C 1
ATOM 2148 O O . TYR A 1 278 ? -8.770 -4.298 16.705 1.00 92.81 278 TYR A O 1
ATOM 2156 N N . LEU A 1 279 ? -8.495 -2.437 15.478 1.00 91.44 279 LEU A N 1
ATOM 2157 C CA . LEU A 1 279 ? -9.762 -1.801 15.841 1.00 91.44 279 LEU A CA 1
ATOM 2158 C C . LEU A 1 279 ? -10.993 -2.479 15.233 1.00 91.44 279 LEU A C 1
ATOM 2160 O O . LEU A 1 279 ? -12.052 -2.490 15.857 1.00 91.44 279 LEU A O 1
ATOM 2164 N N . TYR A 1 280 ? -10.870 -3.035 14.028 1.00 94.94 280 TYR A N 1
ATOM 2165 C CA . TYR A 1 280 ? -12.023 -3.507 13.257 1.00 94.94 280 TYR A CA 1
ATOM 2166 C C . TYR A 1 280 ? -11.885 -4.952 12.801 1.00 94.94 280 TYR A C 1
ATOM 2168 O O . TYR A 1 280 ? -12.770 -5.772 13.058 1.00 94.94 280 TYR A O 1
ATOM 2176 N N . GLU A 1 281 ? -10.779 -5.284 12.135 1.00 95.19 281 GLU A N 1
ATOM 2177 C CA . GLU A 1 281 ? -10.624 -6.596 11.510 1.00 95.19 281 GLU A CA 1
ATOM 2178 C C . GLU A 1 281 ? -10.613 -7.714 12.557 1.00 95.19 281 GLU A C 1
ATOM 2180 O O . GLU A 1 281 ? -11.359 -8.689 12.438 1.00 95.19 281 GLU A O 1
ATOM 2185 N N . LEU A 1 282 ? -9.798 -7.567 13.606 1.00 94.50 282 LEU A N 1
ATOM 2186 C CA . LEU A 1 282 ? -9.682 -8.553 14.675 1.00 94.50 282 LEU A CA 1
ATOM 2187 C C . LEU A 1 282 ? -11.009 -8.721 15.440 1.00 94.50 282 LEU A C 1
ATOM 2189 O O . LEU A 1 282 ? -11.491 -9.858 15.496 1.00 94.50 282 LEU A O 1
ATOM 2193 N N . PRO A 1 283 ? -11.665 -7.659 15.956 1.00 93.56 283 PRO A N 1
ATOM 2194 C CA . PRO A 1 283 ? -12.991 -7.780 16.563 1.00 93.56 283 PRO A CA 1
ATOM 2195 C C . PRO A 1 283 ? -14.037 -8.408 15.634 1.00 93.56 283 PRO A C 1
ATOM 2197 O O . PRO A 1 283 ? -14.793 -9.285 16.062 1.00 93.56 283 PRO A O 1
ATOM 2200 N N . GLY A 1 284 ? -14.053 -8.030 14.351 1.00 94.56 284 GLY A N 1
ATOM 2201 C CA . GLY A 1 284 ? -14.962 -8.597 13.351 1.00 94.56 284 GLY A CA 1
ATOM 2202 C C . GLY A 1 284 ? -14.757 -10.101 13.157 1.00 94.56 284 GLY A C 1
ATOM 2203 O O . GLY A 1 284 ? -15.716 -10.878 13.191 1.00 94.56 284 GLY A O 1
ATOM 2204 N N . ARG A 1 285 ? -13.500 -10.543 13.057 1.00 94.38 285 ARG A N 1
ATOM 2205 C CA . ARG A 1 285 ? -13.143 -11.967 12.959 1.00 94.38 285 ARG A CA 1
ATOM 2206 C C . ARG A 1 285 ? -13.523 -12.747 14.214 1.00 94.38 285 ARG A C 1
ATOM 2208 O O . ARG A 1 285 ? -14.014 -13.872 14.098 1.00 94.38 285 ARG A O 1
ATOM 2215 N N . VAL A 1 286 ? -13.328 -12.166 15.400 1.00 95.44 286 VAL A N 1
ATOM 2216 C CA . VAL A 1 286 ? -13.731 -12.778 16.677 1.00 95.44 286 VAL A CA 1
ATOM 2217 C C . VAL A 1 286 ? -15.247 -12.954 16.738 1.00 95.44 286 VAL A C 1
ATOM 2219 O O . VAL A 1 286 ? -15.710 -14.042 17.085 1.00 95.44 286 VAL A O 1
ATOM 2222 N N . LYS A 1 287 ? -16.023 -11.939 16.337 1.00 94.88 287 LYS A N 1
ATOM 2223 C CA . LYS A 1 287 ? -17.491 -12.009 16.292 1.00 94.88 287 LYS A CA 1
ATOM 2224 C C . LYS A 1 287 ? -17.975 -13.141 15.382 1.00 94.88 287 LYS A C 1
ATOM 2226 O O . LYS A 1 287 ? -18.742 -13.991 15.828 1.00 94.88 287 LYS A O 1
ATOM 2231 N N . ILE A 1 288 ? -17.443 -13.227 14.162 1.00 95.12 288 ILE A N 1
ATOM 2232 C CA . ILE A 1 288 ? -17.779 -14.303 13.213 1.00 95.12 288 ILE A CA 1
ATOM 2233 C C . ILE A 1 288 ? -17.421 -15.682 13.785 1.00 95.12 288 ILE A C 1
ATOM 2235 O O . ILE A 1 288 ? -18.179 -16.641 13.637 1.00 95.12 288 ILE A O 1
ATOM 2239 N N . ALA A 1 289 ? -16.266 -15.815 14.441 1.00 94.19 289 ALA A N 1
ATOM 2240 C CA . ALA A 1 289 ? -15.863 -17.076 15.060 1.00 94.19 289 ALA A CA 1
ATOM 2241 C C . ALA A 1 289 ? -16.788 -17.479 16.223 1.00 94.19 289 ALA A C 1
ATOM 2243 O O . ALA A 1 289 ? -17.104 -18.663 16.373 1.00 94.19 289 ALA A O 1
ATOM 2244 N N . ALA A 1 290 ? -17.240 -16.514 17.029 1.00 94.38 290 ALA A N 1
ATOM 2245 C CA . ALA A 1 290 ? -18.187 -16.742 18.116 1.00 94.38 290 ALA A CA 1
ATOM 2246 C C . ALA A 1 290 ? -19.565 -17.174 17.591 1.00 94.38 290 ALA A C 1
ATOM 2248 O O . ALA A 1 290 ? -20.120 -18.154 18.085 1.00 94.38 290 ALA A O 1
ATOM 2249 N N . GLU A 1 291 ? -20.073 -16.516 16.547 1.00 94.81 291 GLU A N 1
ATOM 2250 C CA . GLU A 1 291 ? -21.341 -16.858 15.886 1.00 94.81 291 GLU A CA 1
ATOM 2251 C C . GLU A 1 291 ? -21.313 -18.279 15.311 1.00 94.81 291 GLU A C 1
ATOM 2253 O O . GLU A 1 291 ? -22.219 -19.071 15.570 1.00 94.81 291 GLU A O 1
ATOM 2258 N N . LYS A 1 292 ? -20.227 -18.655 14.620 1.00 94.50 292 LYS A N 1
ATOM 2259 C CA . LYS A 1 292 ? -20.035 -20.026 14.112 1.00 94.50 292 LYS A CA 1
ATOM 2260 C C . LYS A 1 292 ? -20.056 -21.068 15.227 1.00 94.50 292 LYS A C 1
ATOM 2262 O O . LYS A 1 292 ? -20.648 -22.132 15.069 1.00 94.50 292 LYS A O 1
ATOM 2267 N N . ARG A 1 293 ? -19.417 -20.774 16.364 1.00 94.00 293 ARG A N 1
ATOM 2268 C CA . ARG A 1 293 ? -19.416 -21.671 17.529 1.00 94.00 293 ARG A CA 1
ATOM 2269 C C . ARG A 1 293 ? -20.777 -21.767 18.204 1.00 94.00 293 ARG A C 1
ATOM 2271 O O . ARG A 1 293 ? -21.098 -22.831 18.718 1.00 94.00 293 ARG A O 1
ATOM 2278 N N . ALA A 1 294 ? -21.542 -20.681 18.242 1.00 93.44 294 ALA A N 1
ATOM 2279 C CA . ALA A 1 294 ? -22.894 -20.689 18.785 1.00 93.44 294 ALA A CA 1
ATOM 2280 C C . ALA A 1 294 ? -23.836 -21.521 17.903 1.00 93.44 294 ALA A C 1
ATOM 2282 O O . ALA A 1 294 ? -24.560 -22.358 18.430 1.00 93.44 294 ALA A O 1
ATOM 2283 N N . ALA A 1 295 ? -23.755 -21.363 16.577 1.00 92.75 295 ALA A N 1
ATOM 2284 C CA . ALA A 1 295 ? -24.530 -22.155 15.622 1.00 92.75 295 ALA A CA 1
ATOM 2285 C C . ALA A 1 295 ? -24.228 -23.659 15.740 1.00 92.75 295 ALA A C 1
ATOM 2287 O O . ALA A 1 295 ? -25.150 -24.454 15.853 1.00 92.75 295 ALA A O 1
ATOM 2288 N N . ALA A 1 296 ? -22.949 -24.037 15.838 1.00 91.50 296 ALA A N 1
ATOM 2289 C CA . ALA A 1 296 ? -22.539 -25.436 15.995 1.00 91.50 296 ALA A CA 1
ATOM 2290 C C . ALA A 1 296 ? -22.942 -26.082 17.337 1.00 91.50 296 ALA A C 1
ATOM 2292 O O . ALA A 1 296 ? -22.808 -27.288 17.489 1.00 91.50 296 ALA A O 1
ATOM 2293 N N . LYS A 1 297 ? -23.363 -25.295 18.338 1.00 85.44 297 LYS A N 1
ATOM 2294 C CA . LYS A 1 297 ? -23.904 -25.807 19.611 1.00 85.44 297 LYS A CA 1
ATOM 2295 C C . LYS A 1 297 ? -25.430 -25.923 19.610 1.00 85.44 297 LYS A C 1
ATOM 2297 O O . LYS A 1 297 ? -25.978 -26.482 20.554 1.00 85.44 297 LYS A O 1
ATOM 2302 N N . ALA A 1 298 ? -26.096 -25.302 18.639 1.00 80.38 298 ALA A N 1
ATOM 2303 C CA . ALA A 1 298 ? -27.550 -25.305 18.510 1.00 80.38 298 ALA A CA 1
ATOM 2304 C C . ALA A 1 298 ? -28.064 -26.448 17.611 1.00 80.38 298 ALA A C 1
ATOM 2306 O O . ALA A 1 298 ? -29.271 -26.677 17.574 1.00 80.38 298 ALA A O 1
ATOM 2307 N N . GLU A 1 299 ? -27.155 -27.128 16.909 1.00 64.06 299 GLU A N 1
ATOM 2308 C CA . GLU A 1 299 ? -27.364 -28.353 16.125 1.00 64.06 299 GLU A CA 1
ATOM 2309 C C . GLU A 1 299 ? -26.951 -29.585 16.944 1.00 64.06 299 GLU A C 1
ATOM 2311 O O . GLU A 1 299 ? -27.685 -30.597 16.886 1.00 64.06 299 GLU A O 1
#

Organism: NCBI:txid1675788